Protein AF-A0A0C2X4R0-F1 (afdb_monomer)

Radius of gyration: 40.54 Å; Cα contacts (8 Å, |Δi|>4): 36; chains: 1; bounding box: 130×61×104 Å

Organism: NCBI:txid933852

InterPro domains:
  IPR000727 Target SNARE coiled-coil homology domain [PF05739] (161-212)
  IPR000727 Target SNARE coiled-coil homology domain [PS50192] (124-186)
  IPR000727 Target SNARE coiled-coil homology domain [SM00397] (119-186)

Secondary structure (DSSP, 8-state):
---------PPP-----------SHHHHHHHHHHHHHHHHHHHHHHHHHH-S-HHHHHHHHHHHHHHHHH-HHHHHHTT--PPPPPPP------------------S-----SSSSHHHHHHHHHHHHHHHHHHHHHHHHHHHHHHHHHHHHHHHHHHHHHHHHHHHHHHHHHHHHHHHHHHHHHHHHHHHHHHHHHHHHHHHHHHHHHHHHHH-

Foldseek 3Di:
DDDDDDDDPDDPDPPPPPPPDDPDVVVVLLVVLVVLVVLLVVLVVCCVVPNDDPVSVVSLVVSVVVCVVCPVVNCVVSVHDRHDDTPDPPPPPPDDDDDDDDDDDDDDDDPPDDPDPVVVVVVVVVVVVVVVVVVVVVVVVVVVVVVVVVVVVVVVVVVVVVVVVVVVVVVVVVVVVVVVVVVVVVVVVCVVCVVVVVVVVVVVVVVVVCVVVVD

Structure (mmCIF, N/CA/C/O backbone):
data_AF-A0A0C2X4R0-F1
#
_entry.id   AF-A0A0C2X4R0-F1
#
loop_
_atom_site.group_PDB
_atom_site.id
_atom_site.type_symbol
_atom_site.label_atom_id
_atom_site.label_alt_id
_atom_site.label_comp_id
_atom_site.label_asym_id
_atom_site.label_entity_id
_atom_site.label_seq_id
_atom_site.pdbx_PDB_ins_code
_atom_site.Cartn_x
_atom_site.Cartn_y
_atom_site.Cartn_z
_atom_site.occupancy
_atom_site.B_iso_or_equiv
_atom_site.auth_seq_id
_atom_site.auth_comp_id
_atom_site.auth_asym_id
_atom_site.auth_atom_id
_atom_site.pdbx_PDB_model_num
ATOM 1 N N . MET A 1 1 ? -78.787 -5.282 -3.833 1.00 44.22 1 MET A N 1
ATOM 2 C CA . MET A 1 1 ? -78.099 -5.614 -5.097 1.00 44.22 1 MET A CA 1
ATOM 3 C C . MET A 1 1 ? -76.882 -4.707 -5.144 1.00 44.22 1 MET A C 1
ATOM 5 O O . MET A 1 1 ? -77.088 -3.516 -5.037 1.00 44.22 1 MET A O 1
ATOM 9 N N . GLU A 1 2 ? -75.626 -5.124 -5.077 1.00 47.28 2 GLU A N 1
ATOM 10 C CA . GLU A 1 2 ? -74.977 -6.403 -5.346 1.00 47.28 2 GLU A CA 1
ATOM 11 C C . GLU A 1 2 ? -73.726 -6.532 -4.466 1.00 47.28 2 GLU A C 1
ATOM 13 O O . GLU A 1 2 ? -73.038 -5.561 -4.159 1.00 47.28 2 GLU A O 1
ATOM 18 N N . ARG A 1 3 ? -73.449 -7.769 -4.059 1.00 47.06 3 ARG A N 1
ATOM 19 C CA . ARG A 1 3 ? -72.143 -8.202 -3.571 1.00 47.06 3 ARG A CA 1
ATOM 20 C C . ARG A 1 3 ? -71.205 -8.388 -4.775 1.00 47.06 3 ARG A C 1
ATOM 22 O O . ARG A 1 3 ? -71.681 -8.748 -5.843 1.00 47.06 3 ARG A O 1
ATOM 29 N N . GLN A 1 4 ? -69.897 -8.344 -4.505 1.00 54.44 4 GLN A N 1
ATOM 30 C CA . GLN A 1 4 ? -68.782 -8.882 -5.311 1.00 54.44 4 GLN A CA 1
ATOM 31 C C . GLN A 1 4 ? -68.183 -7.964 -6.393 1.00 54.44 4 GLN A C 1
ATOM 33 O O . GLN A 1 4 ? -68.627 -7.961 -7.532 1.00 54.44 4 GLN A O 1
ATOM 38 N N . ARG A 1 5 ? -67.037 -7.345 -6.070 1.00 51.06 5 ARG A N 1
ATOM 39 C CA . ARG A 1 5 ? -65.793 -7.507 -6.848 1.00 51.06 5 ARG A CA 1
ATOM 40 C C . ARG A 1 5 ? -64.579 -7.386 -5.926 1.00 51.06 5 ARG A C 1
ATOM 42 O O . ARG A 1 5 ? -64.142 -6.302 -5.563 1.00 51.06 5 ARG A O 1
ATOM 49 N N . LEU A 1 6 ? -64.093 -8.555 -5.521 1.00 45.94 6 LEU A N 1
ATOM 50 C CA . LEU A 1 6 ? -62.742 -8.790 -5.027 1.00 45.94 6 LEU A CA 1
ATOM 51 C C . LEU A 1 6 ? -61.745 -8.780 -6.205 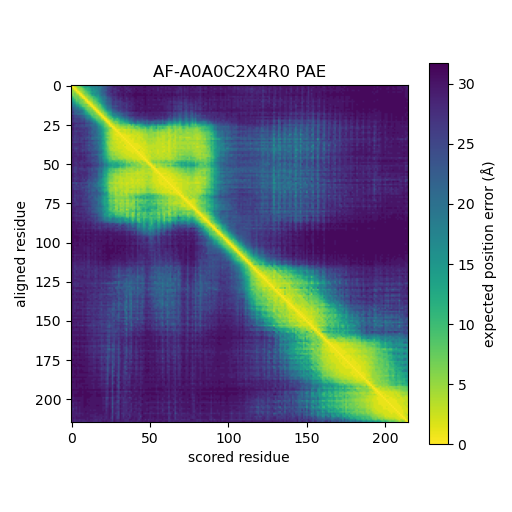1.00 45.94 6 LEU A C 1
ATOM 53 O O . LEU A 1 6 ? -62.137 -9.056 -7.336 1.00 45.94 6 LEU A O 1
ATOM 57 N N . LEU A 1 7 ? -60.464 -8.571 -5.874 1.00 50.34 7 LEU A N 1
ATOM 58 C CA . LEU A 1 7 ? -59.252 -8.790 -6.684 1.00 50.34 7 LEU A CA 1
ATOM 59 C C . LEU A 1 7 ? -59.013 -7.860 -7.891 1.00 50.34 7 LEU A C 1
ATOM 61 O O . LEU A 1 7 ? -59.442 -8.156 -8.998 1.00 50.34 7 LEU A O 1
ATOM 65 N N . SER A 1 8 ? -58.170 -6.836 -7.699 1.00 49.56 8 SER A N 1
ATOM 66 C CA . SER A 1 8 ? -56.928 -6.661 -8.485 1.00 49.56 8 SER A CA 1
ATOM 67 C C . SER A 1 8 ? -56.172 -5.400 -8.037 1.00 49.56 8 SER A C 1
ATOM 69 O O . SER A 1 8 ? -56.223 -4.360 -8.692 1.00 49.56 8 SER A O 1
ATOM 71 N N . ILE A 1 9 ? -55.448 -5.467 -6.919 1.00 48.31 9 ILE A N 1
ATOM 72 C CA . ILE A 1 9 ? -54.316 -4.552 -6.726 1.00 48.31 9 ILE A CA 1
ATOM 73 C C . ILE A 1 9 ? -53.113 -5.253 -7.343 1.00 48.31 9 ILE A C 1
ATOM 75 O O . ILE A 1 9 ? -52.603 -6.242 -6.823 1.00 48.31 9 ILE A O 1
ATOM 79 N N . SER A 1 10 ? -52.762 -4.791 -8.541 1.00 56.31 10 SER A N 1
ATOM 80 C CA . SER A 1 10 ? -51.556 -5.184 -9.260 1.00 56.31 10 SER A CA 1
ATOM 81 C C . SER A 1 10 ? -50.333 -4.816 -8.414 1.00 56.31 10 SER A C 1
ATOM 83 O O . SER A 1 10 ? -50.251 -3.668 -7.971 1.00 56.31 10 SER A O 1
ATOM 85 N N . PRO A 1 11 ? -49.372 -5.724 -8.184 1.00 57.38 11 PRO A N 1
ATOM 86 C CA . PRO A 1 11 ? -48.105 -5.333 -7.587 1.00 57.38 11 PRO A CA 1
ATOM 87 C C . PRO A 1 11 ? -47.306 -4.473 -8.585 1.00 57.38 11 PRO A C 1
ATOM 89 O O . PRO A 1 11 ? -47.363 -4.737 -9.792 1.00 57.38 11 PRO A O 1
ATOM 92 N N . PRO A 1 12 ? -46.552 -3.460 -8.123 1.00 49.28 12 PRO A N 1
ATOM 93 C CA . PRO A 1 12 ? -45.542 -2.822 -8.950 1.00 49.28 12 PRO A CA 1
ATOM 94 C C . PRO A 1 12 ? -44.418 -3.824 -9.245 1.00 49.28 12 PRO A C 1
ATOM 96 O O . PRO A 1 12 ? -44.001 -4.611 -8.394 1.00 49.28 12 PRO A O 1
ATOM 99 N N . SER A 1 13 ? -43.977 -3.807 -10.495 1.00 45.75 13 SER A N 1
ATOM 100 C CA . SER A 1 13 ? -42.970 -4.663 -11.109 1.00 45.75 13 SER A CA 1
ATOM 101 C C . SE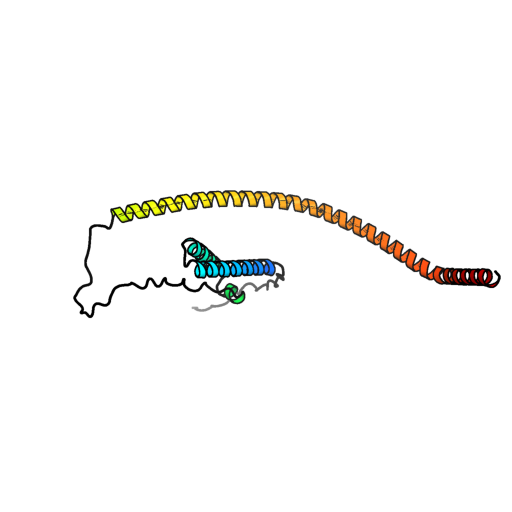R A 1 13 ? -41.739 -4.878 -10.222 1.00 45.75 13 SER A C 1
ATOM 103 O O . SER A 1 13 ? -41.087 -3.918 -9.817 1.00 45.75 13 SER A O 1
ATOM 105 N N . LYS A 1 14 ? -41.366 -6.145 -9.991 1.00 47.03 14 LYS A N 1
ATOM 106 C CA . LYS A 1 14 ? -40.012 -6.524 -9.562 1.00 47.03 14 LYS A CA 1
ATOM 107 C C . LYS A 1 14 ? -39.025 -6.072 -10.642 1.00 47.03 14 LYS A C 1
ATOM 109 O O . LYS A 1 14 ? -38.745 -6.818 -11.577 1.00 47.03 14 LYS A O 1
ATOM 114 N N . SER A 1 15 ? -38.495 -4.858 -10.526 1.00 45.09 15 SER A N 1
ATOM 115 C CA . SER A 1 15 ? -37.227 -4.514 -11.156 1.00 45.09 15 SER A CA 1
ATOM 116 C C . SER A 1 15 ? -36.153 -5.306 -10.425 1.00 45.09 15 SER A C 1
ATOM 118 O O . SER A 1 15 ? -35.765 -4.984 -9.303 1.00 45.09 15 SER A O 1
ATOM 120 N N . ILE A 1 16 ? -35.761 -6.405 -11.058 1.00 46.22 16 ILE A N 1
ATOM 121 C CA . ILE A 1 16 ? -34.581 -7.197 -10.752 1.00 46.22 16 ILE A CA 1
ATOM 122 C C . ILE A 1 16 ? -33.405 -6.220 -10.661 1.00 46.22 16 ILE A C 1
ATOM 124 O O . ILE A 1 16 ? -32.930 -5.709 -11.673 1.00 46.22 16 ILE A O 1
ATOM 128 N N . LEU A 1 17 ? -32.986 -5.917 -9.433 1.00 42.19 17 LEU A N 1
ATOM 129 C CA . LEU A 1 17 ? -31.678 -5.348 -9.170 1.00 42.19 17 LEU A CA 1
ATOM 130 C C . LEU A 1 17 ? -30.680 -6.439 -9.549 1.00 42.19 17 LEU A C 1
ATOM 132 O O . LEU A 1 17 ? -30.618 -7.491 -8.911 1.00 42.19 17 LEU A O 1
ATOM 136 N N . SER A 1 18 ? -29.979 -6.217 -10.655 1.00 49.12 18 SER A N 1
ATOM 137 C CA . SER A 1 18 ? -28.846 -7.022 -11.092 1.00 49.12 18 SER A CA 1
ATOM 138 C C . SER A 1 18 ? -27.880 -7.256 -9.923 1.00 49.12 18 SER A C 1
ATOM 140 O O . SER A 1 18 ? -27.680 -6.338 -9.122 1.00 49.12 18 SER A O 1
ATOM 142 N N . PRO A 1 19 ? -27.244 -8.435 -9.815 1.00 46.56 19 PRO A N 1
ATOM 143 C CA . PRO A 1 19 ? -26.229 -8.654 -8.802 1.00 46.56 19 PRO A CA 1
ATOM 144 C C . PRO A 1 19 ? -25.036 -7.761 -9.151 1.00 46.56 19 PRO A C 1
ATOM 146 O O . PRO A 1 19 ? -24.314 -8.011 -10.116 1.00 46.56 19 PRO A O 1
ATOM 149 N N . VAL A 1 20 ? -24.844 -6.687 -8.386 1.00 42.75 20 VAL A N 1
ATOM 150 C CA . VAL A 1 20 ? -23.563 -5.983 -8.356 1.00 42.75 20 VAL A CA 1
ATOM 151 C C . VAL A 1 20 ? -22.548 -6.976 -7.799 1.00 42.75 20 VAL A C 1
ATOM 153 O O . VAL A 1 20 ? -22.667 -7.444 -6.668 1.00 42.75 20 VAL A O 1
ATOM 156 N N . GLY A 1 21 ? -21.595 -7.357 -8.649 1.00 49.47 21 GLY A N 1
ATOM 157 C CA . GLY A 1 21 ? -20.512 -8.272 -8.318 1.00 49.47 21 GLY A CA 1
ATOM 158 C C . GLY A 1 21 ? -19.702 -7.739 -7.143 1.00 49.47 21 GLY A C 1
ATOM 159 O O . GLY A 1 21 ? -18.980 -6.753 -7.265 1.00 49.47 21 GLY A O 1
ATOM 160 N N . ASN A 1 22 ? -19.830 -8.407 -6.002 1.00 48.47 22 ASN A N 1
ATOM 161 C CA . ASN A 1 22 ? -19.170 -8.038 -4.761 1.00 48.47 22 ASN A CA 1
ATOM 162 C C . ASN A 1 22 ? -17.878 -8.848 -4.572 1.00 48.47 22 ASN A C 1
ATOM 164 O O . ASN A 1 22 ? -17.823 -9.810 -3.809 1.00 48.47 22 ASN A O 1
ATOM 168 N N . GLY A 1 23 ? -16.841 -8.482 -5.325 1.00 43.84 23 GLY A N 1
ATOM 169 C CA . GLY A 1 23 ? -15.512 -9.097 -5.233 1.00 43.84 23 GLY A CA 1
ATOM 170 C C . GLY A 1 23 ? -14.640 -8.570 -4.084 1.00 43.84 23 GLY A C 1
ATOM 171 O O . GLY A 1 23 ? -13.577 -9.133 -3.842 1.00 43.84 23 GLY A O 1
ATOM 172 N N . GLY A 1 24 ? -15.067 -7.513 -3.378 1.00 47.31 24 GLY A N 1
ATOM 173 C CA . GLY A 1 24 ? -14.267 -6.822 -2.354 1.00 47.31 24 GLY A CA 1
ATOM 174 C C . GLY A 1 24 ? -14.546 -7.246 -0.908 1.00 47.31 24 GLY A C 1
ATOM 175 O O . GLY A 1 24 ? -13.629 -7.257 -0.093 1.00 47.31 24 GLY A O 1
ATOM 176 N N . ASN A 1 25 ? -15.774 -7.661 -0.578 1.00 54.91 25 ASN A N 1
ATOM 177 C CA . ASN A 1 25 ? -16.148 -7.953 0.817 1.00 54.91 25 ASN A CA 1
ATOM 178 C C . ASN A 1 25 ? -15.643 -9.319 1.316 1.00 54.91 25 ASN A C 1
ATOM 180 O O . ASN A 1 25 ? -15.593 -9.561 2.521 1.00 54.91 25 ASN A O 1
ATOM 184 N N . ASN A 1 26 ? -15.228 -10.203 0.406 1.00 56.47 26 ASN A N 1
ATOM 185 C CA . ASN A 1 26 ? -14.783 -11.553 0.753 1.00 56.47 26 ASN A CA 1
ATOM 186 C C . ASN A 1 26 ? -13.457 -11.552 1.532 1.00 56.47 26 ASN A C 1
ATOM 188 O O . ASN A 1 26 ? -13.241 -12.430 2.365 1.00 56.47 26 ASN A O 1
ATOM 192 N N . SER A 1 27 ? -12.571 -10.573 1.309 1.00 63.72 27 SER A N 1
ATOM 193 C CA . SER A 1 27 ? -11.264 -10.506 1.983 1.00 63.72 27 SER A CA 1
ATOM 194 C C . SER A 1 27 ? -11.390 -10.111 3.458 1.00 63.72 27 SER A C 1
ATOM 196 O O . SER A 1 27 ? -10.761 -10.740 4.312 1.00 63.72 27 SER A O 1
ATOM 198 N N . SER A 1 28 ? -12.241 -9.132 3.776 1.00 67.94 28 SER A N 1
ATOM 199 C CA . SER A 1 28 ? -12.515 -8.699 5.151 1.00 67.94 28 SER A CA 1
ATOM 200 C C . SER A 1 28 ? -13.213 -9.796 5.945 1.00 67.94 28 SER A C 1
ATOM 202 O O . SER A 1 28 ? -12.768 -10.116 7.042 1.00 67.94 28 SER A O 1
ATOM 204 N N . VAL A 1 29 ? -14.224 -10.452 5.362 1.00 71.12 29 VAL A N 1
ATOM 205 C CA . VAL A 1 29 ? -14.902 -11.602 5.987 1.00 71.12 29 VAL A CA 1
ATOM 206 C C . VAL A 1 29 ? -13.913 -12.744 6.230 1.00 71.12 29 VAL A C 1
ATOM 208 O O . VAL A 1 29 ? -13.824 -13.252 7.342 1.00 71.12 29 VAL A O 1
ATOM 211 N N . THR A 1 30 ? -13.070 -13.076 5.247 1.00 74.25 30 THR A N 1
ATOM 212 C CA . THR A 1 30 ? -12.028 -14.107 5.411 1.00 74.25 30 THR A CA 1
ATOM 213 C C . THR A 1 30 ? -11.017 -13.742 6.506 1.00 74.25 30 THR A C 1
ATOM 215 O O . THR A 1 30 ? -10.520 -14.617 7.213 1.00 74.25 30 THR A O 1
ATOM 218 N N . THR A 1 31 ? -10.698 -12.457 6.669 1.00 78.44 31 THR A N 1
ATOM 219 C CA . THR A 1 31 ? -9.766 -11.976 7.703 1.00 78.44 31 THR A CA 1
ATOM 220 C C . THR A 1 31 ? -10.396 -12.027 9.092 1.00 78.44 31 THR A C 1
ATOM 222 O O . THR A 1 31 ? -9.754 -12.485 10.035 1.00 78.44 31 THR A O 1
ATOM 225 N N . ILE A 1 32 ? -11.665 -11.629 9.210 1.00 80.62 32 ILE A N 1
ATOM 226 C CA . ILE A 1 32 ? -12.448 -11.736 10.446 1.00 80.62 32 ILE A CA 1
ATOM 227 C C . ILE A 1 32 ? -12.512 -13.199 10.888 1.00 80.62 32 ILE A C 1
ATOM 229 O O . ILE A 1 32 ? -12.193 -13.497 12.034 1.00 80.62 32 ILE A O 1
ATOM 233 N N . VAL A 1 33 ? -12.810 -14.116 9.964 1.00 82.19 33 VAL A N 1
ATOM 234 C CA . VAL A 1 33 ? -12.852 -15.560 10.232 1.00 82.19 33 VAL A CA 1
ATOM 235 C C . VAL A 1 33 ? -11.493 -16.076 10.713 1.00 82.19 33 VAL A C 1
ATOM 237 O O . VAL A 1 33 ? -11.428 -16.746 11.737 1.00 82.19 33 VAL A O 1
ATOM 240 N N . LYS A 1 34 ? -10.386 -15.716 10.048 1.00 81.56 34 LYS A N 1
ATOM 241 C CA . LYS A 1 34 ? -9.026 -16.116 10.470 1.00 81.56 34 LYS A CA 1
ATOM 242 C C . LYS A 1 34 ? -8.670 -15.629 11.875 1.00 81.56 34 LYS A C 1
ATOM 244 O O . LYS A 1 34 ? -8.130 -16.394 12.677 1.00 81.56 34 LYS A O 1
ATOM 249 N N . ASN A 1 35 ? -8.969 -14.368 12.173 1.00 85.25 35 ASN A N 1
ATOM 250 C CA . ASN A 1 35 ? -8.730 -13.792 13.494 1.00 85.25 35 ASN A CA 1
ATOM 251 C C . ASN A 1 35 ? -9.584 -14.485 14.561 1.00 85.25 35 ASN A C 1
ATOM 253 O O . ASN A 1 35 ? -9.088 -14.767 15.649 1.00 85.25 35 ASN A O 1
ATOM 257 N N . LEU A 1 36 ? -10.836 -14.811 14.236 1.00 86.00 36 LEU A N 1
ATOM 258 C CA . LEU A 1 36 ? -11.753 -15.484 15.148 1.00 86.00 36 LEU A CA 1
ATOM 259 C C . LEU A 1 36 ? -11.309 -16.927 15.440 1.00 86.00 36 LEU A C 1
ATOM 261 O O . LEU A 1 36 ? -11.295 -17.338 16.598 1.00 86.00 36 LEU A O 1
ATOM 265 N N . THR A 1 37 ? -10.840 -17.664 14.430 1.00 85.19 37 THR A N 1
ATOM 266 C CA . THR A 1 37 ? -10.234 -18.994 14.618 1.00 85.19 37 THR A CA 1
ATOM 267 C C . THR A 1 37 ? -8.985 -18.923 15.497 1.00 85.19 37 THR A C 1
ATOM 269 O O . THR A 1 37 ? -8.834 -19.715 16.421 1.00 85.19 37 THR A O 1
ATOM 272 N N . THR A 1 38 ? -8.132 -17.918 15.282 1.00 86.19 38 THR A N 1
ATOM 273 C CA . THR A 1 38 ? -6.925 -17.710 16.101 1.00 86.19 38 THR A CA 1
ATOM 274 C C . THR A 1 38 ? -7.289 -17.399 17.558 1.00 86.19 38 THR A C 1
ATOM 276 O O . THR A 1 38 ? -6.655 -17.905 18.483 1.00 86.19 38 THR A O 1
ATOM 279 N N . LEU A 1 39 ? -8.338 -16.597 17.778 1.00 85.25 39 LEU A N 1
ATOM 280 C CA . LEU A 1 39 ? -8.854 -16.281 19.110 1.00 85.25 39 LEU A CA 1
ATOM 281 C C . LEU A 1 39 ? -9.402 -17.528 19.818 1.00 85.25 39 LEU A C 1
ATOM 283 O O . LEU A 1 39 ? -9.084 -17.746 20.985 1.00 85.25 39 LEU A O 1
ATOM 287 N N . ARG A 1 40 ? -10.172 -18.369 19.116 1.00 86.12 40 ARG A N 1
ATOM 288 C CA . ARG A 1 40 ? -10.657 -19.660 19.635 1.00 86.12 40 ARG A CA 1
ATOM 289 C C . ARG A 1 40 ? -9.506 -20.549 20.091 1.00 86.12 40 ARG A C 1
ATOM 291 O O . ARG A 1 40 ? -9.540 -21.046 21.215 1.00 86.12 40 ARG A O 1
ATOM 298 N N . ASP A 1 41 ? -8.502 -20.738 19.240 1.00 85.56 41 ASP A N 1
ATOM 299 C CA . ASP A 1 41 ? -7.357 -21.602 19.540 1.00 85.56 41 ASP A CA 1
ATOM 300 C C . ASP A 1 41 ? -6.552 -21.061 20.732 1.00 85.56 41 ASP A C 1
ATOM 302 O O . ASP A 1 41 ? -6.127 -21.820 21.607 1.00 85.56 41 ASP A O 1
ATOM 306 N N . GLY A 1 42 ? -6.432 -19.734 20.832 1.00 85.56 42 GLY A N 1
ATOM 307 C CA . GLY A 1 42 ? -5.863 -19.054 21.992 1.00 85.56 42 GLY A CA 1
ATOM 308 C C . GLY A 1 42 ? -6.626 -19.363 23.282 1.00 85.56 42 GLY A C 1
ATOM 309 O O . GLY A 1 42 ? -6.014 -19.784 24.262 1.00 85.56 42 GLY A O 1
ATOM 310 N N . ILE A 1 43 ? -7.956 -19.230 23.278 1.00 84.50 43 ILE A N 1
ATOM 311 C CA . ILE A 1 43 ? -8.792 -19.520 24.454 1.00 84.50 43 ILE A CA 1
ATOM 312 C C . ILE A 1 43 ? -8.637 -20.985 24.878 1.00 84.50 43 ILE A C 1
ATOM 314 O O . ILE A 1 43 ? -8.411 -21.248 26.056 1.00 84.50 43 ILE A O 1
ATOM 318 N N . LEU A 1 44 ? -8.679 -21.927 23.930 1.00 83.69 44 LEU A N 1
ATOM 319 C CA . LEU A 1 44 ? -8.515 -23.354 24.222 1.00 83.69 44 LEU A CA 1
ATOM 320 C C . LEU A 1 44 ? -7.136 -23.671 24.814 1.00 83.69 44 LEU A C 1
ATOM 322 O O . LEU A 1 44 ? -7.055 -24.420 25.782 1.00 83.69 44 LEU A O 1
ATOM 326 N N . SER A 1 45 ? -6.061 -23.070 24.295 1.00 81.94 45 SER A N 1
ATOM 327 C CA . SER A 1 45 ? -4.705 -23.292 24.824 1.00 81.94 45 SER A CA 1
ATOM 328 C C . SER A 1 45 ? -4.510 -22.746 26.248 1.00 81.94 45 SER A C 1
ATOM 330 O O . SER A 1 45 ? -3.812 -23.350 27.069 1.00 81.94 45 SER A O 1
ATOM 332 N N . ILE A 1 46 ? -5.156 -21.622 26.577 1.00 77.69 46 ILE A N 1
ATOM 333 C CA . ILE A 1 46 ? -5.124 -21.043 27.926 1.00 77.69 46 ILE A CA 1
ATOM 334 C C . ILE A 1 46 ? -5.997 -21.872 28.880 1.00 77.69 46 ILE A C 1
ATOM 336 O O . ILE A 1 46 ? -5.600 -22.114 30.018 1.00 77.69 46 ILE A O 1
ATOM 340 N N . GLU A 1 47 ? -7.159 -22.350 28.426 1.00 77.31 47 GLU A N 1
ATOM 341 C CA . GLU A 1 47 ? -8.044 -23.190 29.241 1.00 77.31 47 GLU A CA 1
ATOM 342 C C . GLU A 1 47 ? -7.478 -24.590 29.498 1.00 77.31 47 GLU A C 1
ATOM 344 O O . GLU A 1 47 ? -7.679 -25.117 30.591 1.00 77.31 47 GLU A O 1
ATOM 349 N N . ASP A 1 48 ? -6.738 -25.170 28.554 1.00 77.69 48 ASP A N 1
ATOM 350 C CA . ASP A 1 48 ? -6.057 -26.457 28.743 1.00 77.69 48 ASP A CA 1
ATOM 351 C C . ASP A 1 48 ? -4.923 -26.351 29.777 1.00 77.69 48 ASP A C 1
ATOM 353 O O . ASP A 1 48 ? -4.765 -27.208 30.645 1.00 77.69 48 ASP A O 1
ATOM 357 N N . SER A 1 49 ? -4.170 -25.245 29.743 1.00 73.94 49 SER A N 1
ATOM 358 C CA . SER A 1 49 ? -3.012 -25.037 30.621 1.00 73.94 49 SER A CA 1
ATOM 359 C C . SER A 1 49 ? -3.357 -24.520 32.022 1.00 73.94 49 SER A C 1
ATOM 361 O O . SER A 1 49 ? -2.685 -24.885 32.987 1.00 73.94 49 SER A O 1
ATOM 363 N N . GLN A 1 50 ? -4.372 -23.662 32.163 1.00 66.00 50 GLN A N 1
ATOM 364 C CA . GLN A 1 50 ? -4.683 -22.963 33.423 1.00 66.00 50 GLN A CA 1
ATOM 365 C C . GLN A 1 50 ? -6.130 -23.164 33.904 1.00 66.00 50 GLN A C 1
ATOM 367 O O . GLN A 1 50 ? -6.508 -22.693 34.981 1.00 66.00 50 GLN A O 1
ATOM 372 N N . GLY A 1 51 ? -6.954 -23.895 33.147 1.00 66.94 51 GLY A N 1
ATOM 373 C CA . GLY A 1 51 ? -8.385 -24.021 33.403 1.00 66.94 51 GLY A CA 1
ATOM 374 C C . GLY A 1 51 ? -9.162 -22.738 33.090 1.00 66.94 51 GLY A C 1
ATOM 375 O O . GLY A 1 51 ? -8.600 -21.691 32.764 1.00 66.94 51 GLY A O 1
ATOM 376 N N . ALA A 1 52 ? -10.489 -22.807 33.222 1.00 68.56 52 ALA A N 1
ATOM 377 C CA . ALA A 1 52 ? -11.370 -21.665 32.979 1.00 68.56 52 ALA A CA 1
ATOM 378 C C . ALA A 1 52 ? -11.116 -20.541 34.001 1.00 68.56 52 ALA A C 1
ATOM 380 O O . ALA A 1 52 ? -11.586 -20.587 35.145 1.00 68.56 52 ALA A O 1
ATOM 381 N N . THR A 1 53 ? -10.355 -19.535 33.577 1.00 71.19 53 THR A N 1
ATOM 382 C CA . THR A 1 53 ? -9.989 -18.352 34.362 1.00 71.19 53 THR A CA 1
ATOM 383 C C . THR A 1 53 ? -10.954 -17.208 34.046 1.00 71.19 53 THR A C 1
ATOM 385 O O . THR A 1 53 ? -11.607 -17.204 33.006 1.00 71.19 53 THR A O 1
ATOM 388 N N . GLN A 1 54 ? -11.071 -16.205 34.925 1.00 72.94 54 GLN A N 1
ATOM 389 C CA . GLN A 1 54 ? -11.943 -15.047 34.666 1.00 72.94 54 GLN A CA 1
ATOM 390 C C . GLN A 1 54 ? -11.613 -14.338 33.339 1.00 72.94 54 GLN A C 1
ATOM 392 O O . GLN A 1 54 ? -12.515 -13.882 32.644 1.00 72.94 54 GLN A O 1
ATOM 397 N N . GLN A 1 55 ? -10.337 -14.330 32.941 1.00 70.88 55 GLN A N 1
ATOM 398 C CA . GLN A 1 55 ? -9.897 -13.789 31.655 1.00 70.88 55 GLN A CA 1
ATOM 399 C C . GLN A 1 55 ? -10.431 -14.604 30.463 1.00 70.88 55 GLN A C 1
ATOM 401 O O . GLN A 1 55 ? -10.951 -14.017 29.519 1.00 70.88 55 GLN A O 1
ATOM 406 N N . THR A 1 56 ? -10.386 -15.944 30.507 1.00 80.00 56 THR A N 1
ATOM 407 C CA . THR A 1 56 ? -10.871 -16.782 29.391 1.00 80.00 56 THR A CA 1
ATOM 408 C C . THR A 1 56 ? -12.387 -16.713 29.237 1.00 80.00 56 THR A C 1
ATOM 410 O O . THR A 1 56 ? -12.887 -16.780 28.117 1.00 80.00 56 THR A O 1
ATOM 413 N N . ARG A 1 57 ? -13.121 -16.487 30.336 1.00 79.94 57 ARG A N 1
ATOM 414 C CA . ARG A 1 57 ? -14.577 -16.277 30.308 1.00 79.94 57 ARG A CA 1
ATOM 415 C C . ARG A 1 57 ? -14.975 -15.033 29.517 1.00 79.94 57 ARG A C 1
ATOM 417 O O . ARG A 1 57 ? -15.805 -15.147 28.623 1.00 79.94 57 ARG A O 1
ATOM 424 N N . GLY A 1 58 ? -14.334 -13.891 29.773 1.00 81.81 58 GLY A N 1
ATOM 425 C CA . GLY A 1 58 ? -14.614 -12.663 29.021 1.00 81.81 58 GLY A CA 1
ATOM 426 C C . GLY A 1 58 ? -14.285 -12.798 27.529 1.00 81.81 58 GLY A C 1
ATOM 427 O O . GLY A 1 58 ? -15.051 -12.356 26.676 1.00 81.81 58 GLY A O 1
ATOM 428 N N . LEU A 1 59 ? -13.181 -13.477 27.196 1.00 82.94 59 LEU A N 1
ATOM 429 C CA . LEU A 1 59 ? -12.809 -13.746 25.801 1.00 82.94 59 LEU A CA 1
ATOM 430 C C . LEU A 1 59 ? -13.813 -14.679 25.103 1.00 82.94 59 LEU A C 1
ATOM 432 O O . LEU A 1 59 ? -14.143 -14.479 23.936 1.00 82.94 59 LEU A O 1
ATOM 436 N N . ARG A 1 60 ? -14.324 -15.682 25.820 1.00 84.88 60 ARG A N 1
ATOM 437 C CA . ARG A 1 60 ? -15.347 -16.602 25.322 1.00 84.88 60 ARG A CA 1
ATOM 438 C C . ARG A 1 60 ? -16.671 -15.890 25.046 1.00 84.88 60 ARG A C 1
ATOM 440 O O . ARG A 1 60 ? -17.267 -16.116 24.001 1.00 84.88 60 ARG A O 1
ATOM 447 N N . GLU A 1 61 ? -17.116 -15.021 25.949 1.00 84.25 61 GLU A N 1
ATOM 448 C CA . GLU A 1 61 ? -18.333 -14.222 25.758 1.00 84.25 61 GLU A CA 1
ATOM 449 C C . GLU A 1 61 ? -18.229 -13.321 24.520 1.00 84.25 61 GLU A C 1
ATOM 451 O O . GLU A 1 61 ? -19.168 -13.242 23.728 1.00 84.25 61 GLU A O 1
ATOM 456 N N . GLN A 1 62 ? -17.064 -12.703 24.297 1.00 84.69 62 GLN A N 1
ATOM 457 C CA . GLN A 1 62 ? -16.812 -11.902 23.096 1.00 84.69 62 GLN A CA 1
ATOM 458 C C . GLN A 1 62 ? -16.824 -12.746 21.816 1.00 84.69 62 GLN A C 1
ATOM 460 O O . GLN A 1 62 ? -17.419 -12.328 20.824 1.00 84.69 62 GLN A O 1
ATOM 465 N N . TYR A 1 63 ? -16.213 -13.934 21.835 1.00 85.56 63 TYR A N 1
ATOM 466 C CA . TYR A 1 63 ? -16.233 -14.855 20.697 1.00 85.56 63 TYR A CA 1
ATOM 467 C C . TYR A 1 63 ? -17.665 -15.258 20.319 1.00 85.56 63 TYR A C 1
ATOM 469 O O . TYR A 1 63 ? -18.044 -15.152 19.156 1.00 85.56 63 TYR A O 1
ATOM 477 N N . GLU A 1 64 ? -18.478 -15.662 21.299 1.00 85.38 64 GLU A N 1
ATOM 478 C CA . GLU A 1 64 ? -19.870 -16.077 21.071 1.00 85.38 64 GLU A CA 1
ATOM 479 C C . GLU A 1 64 ? -20.755 -14.899 20.627 1.00 85.38 64 GLU A C 1
ATOM 481 O O . GLU A 1 64 ? -21.621 -15.059 19.769 1.00 85.38 64 GLU A O 1
ATOM 486 N N . SER A 1 65 ? -20.511 -13.692 21.148 1.00 85.62 65 SER A N 1
ATOM 487 C CA . SER A 1 65 ? -21.213 -12.476 20.717 1.00 85.62 65 SER A CA 1
ATOM 488 C C . SER A 1 65 ? -20.941 -12.150 19.244 1.00 85.62 65 SER A C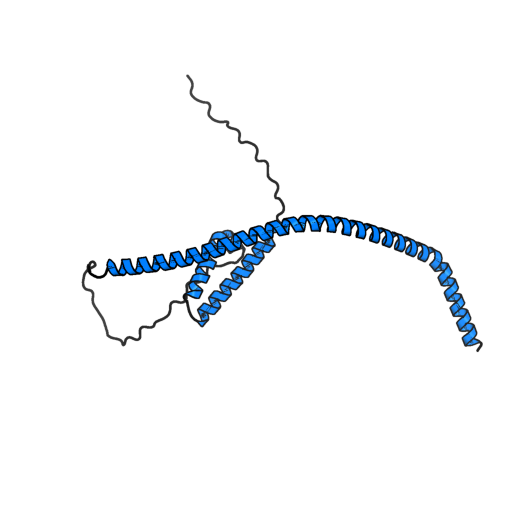 1
ATOM 490 O O . SER A 1 65 ? -21.871 -11.895 18.481 1.00 85.62 65 SER A O 1
ATOM 492 N N . ILE A 1 66 ? -19.679 -12.231 18.806 1.00 83.06 66 ILE A N 1
ATOM 493 C CA . ILE A 1 66 ? -19.309 -12.015 17.399 1.00 83.06 66 ILE A CA 1
ATOM 494 C C . ILE A 1 66 ? -19.890 -13.119 16.509 1.00 83.06 66 ILE A C 1
ATOM 496 O O . ILE A 1 66 ? -20.348 -12.830 15.406 1.00 83.06 66 ILE A O 1
ATOM 500 N N . LEU A 1 67 ? -19.935 -14.362 16.995 1.00 82.38 67 LEU A N 1
ATOM 501 C CA . LEU A 1 67 ? -20.567 -15.479 16.293 1.00 82.38 67 LEU A CA 1
ATOM 502 C C . LEU A 1 67 ? -22.075 -15.247 16.099 1.00 82.38 67 LEU A C 1
ATOM 504 O O . LEU A 1 67 ? -22.607 -15.495 15.022 1.00 82.38 67 LEU A O 1
ATOM 508 N N . SER A 1 68 ? -22.740 -14.701 17.120 1.00 81.81 68 SER A N 1
ATOM 509 C CA . SER A 1 68 ? -24.151 -14.304 17.070 1.00 81.81 68 SER A CA 1
ATOM 510 C C . SER A 1 68 ? -24.400 -13.170 16.069 1.00 81.81 68 SER A C 1
ATOM 512 O O . SER A 1 68 ? -25.342 -13.240 15.281 1.00 81.81 68 SER A O 1
ATOM 514 N N . VAL A 1 69 ? -23.524 -12.156 16.033 1.00 84.31 69 VAL A N 1
ATOM 515 C CA . VAL A 1 69 ? -23.595 -11.050 15.056 1.00 84.31 69 VAL A CA 1
ATOM 516 C C . VAL A 1 69 ? -23.384 -11.542 13.625 1.00 84.31 69 VAL A C 1
ATOM 518 O O . VAL A 1 69 ? -24.002 -11.014 12.702 1.00 84.31 69 VAL A O 1
ATOM 521 N N . LEU A 1 70 ? -22.521 -12.540 13.437 1.00 75.50 70 LEU A N 1
ATOM 522 C CA . LEU A 1 70 ? -22.252 -13.122 12.126 1.00 75.50 70 LEU A CA 1
ATOM 523 C C . LEU A 1 70 ? -23.404 -14.011 11.638 1.00 75.50 70 LEU A C 1
ATOM 525 O O . LEU A 1 70 ? -23.533 -14.219 10.442 1.00 75.50 70 LEU A O 1
ATOM 529 N N . GLY A 1 71 ? -24.261 -14.484 12.541 1.00 77.06 71 GLY A N 1
ATOM 530 C CA . GLY A 1 71 ? -25.338 -15.410 12.221 1.00 77.06 71 GLY A CA 1
ATOM 531 C C . GLY A 1 71 ? -24.845 -16.854 12.121 1.00 77.06 71 GLY A C 1
ATOM 532 O O . GLY A 1 71 ? -23.733 -17.145 11.682 1.00 77.06 71 GLY A O 1
ATOM 533 N N . GLU A 1 72 ? -25.695 -17.787 12.543 1.00 71.81 72 GLU A N 1
ATOM 534 C CA . GLU A 1 72 ? -25.357 -19.213 12.640 1.00 71.81 72 GLU A CA 1
ATOM 535 C C . GLU A 1 72 ? -25.067 -19.849 11.266 1.00 71.81 72 GLU A C 1
ATOM 537 O O . GLU A 1 72 ? -24.185 -20.702 11.147 1.00 71.81 72 GLU A O 1
ATOM 542 N N . GLU A 1 73 ? -25.751 -19.390 10.211 1.00 72.31 73 GLU A N 1
ATOM 543 C CA . GLU A 1 73 ? -25.569 -19.881 8.838 1.00 72.31 73 GLU A CA 1
ATOM 544 C C . GLU A 1 73 ? -24.207 -19.478 8.253 1.00 72.31 73 GLU A C 1
ATOM 546 O O . GLU A 1 73 ? -23.480 -20.334 7.743 1.00 72.31 73 GLU A O 1
ATOM 551 N N . ASP A 1 74 ? -23.822 -18.206 8.384 1.00 71.44 74 ASP A N 1
ATOM 552 C CA . ASP A 1 74 ? -22.560 -17.690 7.843 1.00 71.44 74 ASP A CA 1
ATOM 553 C C . ASP A 1 74 ? -21.354 -18.138 8.681 1.00 71.44 74 ASP A C 1
ATOM 555 O O . ASP A 1 74 ? -20.296 -18.454 8.132 1.00 71.44 74 ASP A O 1
ATOM 559 N N . ALA A 1 75 ? -21.511 -18.242 10.005 1.00 71.25 75 ALA A N 1
ATOM 560 C CA . ALA A 1 75 ? -20.486 -18.789 10.889 1.00 71.25 75 ALA A CA 1
ATOM 561 C C . ALA A 1 75 ? -20.182 -20.261 10.562 1.00 71.25 75 ALA A C 1
ATOM 563 O O . ALA A 1 75 ? -19.014 -20.640 10.437 1.00 71.25 75 ALA A O 1
ATOM 564 N N . SER A 1 76 ? -21.221 -21.076 10.356 1.00 73.25 76 SER A N 1
ATOM 565 C CA . SER A 1 76 ? -21.075 -22.481 9.964 1.00 73.25 76 SER A CA 1
ATOM 566 C C . SER A 1 76 ? -20.480 -22.622 8.558 1.00 73.25 76 SER A C 1
ATOM 568 O O . SER A 1 76 ? -19.548 -23.406 8.359 1.00 73.25 76 SER A O 1
ATOM 570 N N . ALA A 1 77 ? -20.927 -21.803 7.596 1.00 72.69 77 ALA A N 1
ATOM 571 C CA . ALA A 1 77 ? -20.359 -21.758 6.246 1.00 72.69 77 ALA A CA 1
ATOM 572 C C . ALA A 1 77 ? -18.873 -21.347 6.239 1.00 72.69 77 ALA A C 1
ATOM 574 O O . ALA A 1 77 ? -18.099 -21.822 5.406 1.00 72.69 77 ALA A O 1
ATOM 575 N N . ALA A 1 78 ? -18.461 -20.510 7.194 1.00 70.25 78 ALA A N 1
ATOM 576 C CA . ALA A 1 78 ? -17.076 -20.104 7.413 1.00 70.25 78 ALA A CA 1
ATOM 577 C C . ALA A 1 78 ? -16.244 -21.104 8.246 1.00 70.25 78 ALA A C 1
ATOM 579 O O . ALA A 1 78 ? -15.047 -20.884 8.442 1.00 70.25 78 ALA A O 1
ATOM 580 N N . GLY A 1 79 ? -16.844 -22.197 8.733 1.00 73.25 79 GLY A N 1
ATOM 581 C CA . GLY A 1 79 ? -16.172 -23.211 9.553 1.00 73.25 79 GLY A CA 1
ATOM 582 C C . GLY A 1 79 ? -15.914 -22.791 11.006 1.00 73.25 79 GLY A C 1
ATOM 583 O O . GLY A 1 79 ? -15.102 -23.417 11.690 1.00 73.25 79 GLY A O 1
ATOM 584 N N . LEU A 1 80 ? -16.584 -21.743 11.488 1.00 76.94 80 LEU A N 1
ATOM 585 C CA . LEU A 1 80 ? -16.510 -21.284 12.872 1.00 76.94 80 LEU A CA 1
ATOM 586 C C . LEU A 1 80 ? -17.451 -22.123 13.744 1.00 76.94 80 LEU A C 1
ATOM 588 O O . LEU A 1 80 ? -18.602 -22.369 13.393 1.00 76.94 80 LEU A O 1
ATOM 592 N N . GLN A 1 81 ? -16.954 -22.581 14.891 1.00 76.50 81 GLN A N 1
ATOM 593 C CA . GLN A 1 81 ? -17.691 -23.453 15.809 1.00 76.50 81 GLN A CA 1
ATOM 594 C C . GLN A 1 81 ? -17.787 -22.793 17.183 1.00 76.50 81 GLN A C 1
ATOM 596 O O . GLN A 1 81 ? -16.807 -22.199 17.637 1.00 76.50 81 GLN A O 1
ATOM 601 N N . SER A 1 82 ? -18.937 -22.918 17.850 1.00 75.12 82 SER A N 1
ATOM 602 C CA . SER A 1 82 ? -19.112 -22.489 19.245 1.00 75.12 82 SER A CA 1
ATOM 603 C C . SER A 1 82 ? -18.062 -23.149 20.142 1.00 75.12 82 SER A C 1
ATOM 605 O O . SER A 1 82 ? -17.701 -24.314 19.922 1.00 75.12 82 SER A O 1
ATOM 607 N N . LEU A 1 83 ? -17.574 -22.450 21.166 1.00 74.50 83 LEU A N 1
ATOM 608 C CA . LEU A 1 83 ? -16.570 -23.037 22.051 1.00 74.50 83 LEU A CA 1
ATOM 609 C C . LEU A 1 83 ? -17.168 -24.219 22.853 1.00 74.50 83 LEU A C 1
ATOM 611 O O . LEU A 1 83 ? -18.290 -24.127 23.356 1.00 74.50 83 LEU A O 1
ATOM 615 N N . PRO A 1 84 ? -16.425 -25.323 23.061 1.00 69.88 84 PRO A N 1
ATOM 616 C CA . PRO A 1 84 ? -16.855 -26.436 23.918 1.00 69.88 84 PRO A CA 1
ATOM 617 C C . PRO A 1 84 ? -17.009 -25.987 25.378 1.00 69.88 84 PRO A C 1
ATOM 619 O O . PRO A 1 84 ? -16.298 -25.083 25.803 1.00 69.88 84 PRO A O 1
ATOM 622 N N . LEU A 1 85 ? -17.940 -26.565 26.153 1.00 65.19 85 LEU A N 1
ATOM 623 C CA . LEU A 1 85 ? -18.152 -26.165 27.555 1.00 65.19 85 LEU A CA 1
ATOM 624 C C . LEU A 1 85 ? -16.832 -26.231 28.349 1.00 65.19 85 LEU A C 1
ATOM 626 O O . LEU A 1 85 ? -16.085 -27.197 28.177 1.00 65.19 85 LEU A O 1
ATOM 630 N N . PRO A 1 86 ? -16.555 -25.246 29.228 1.00 64.75 86 PRO A N 1
ATOM 631 C CA . PRO A 1 86 ? -15.310 -25.209 29.984 1.00 64.75 86 PRO A CA 1
ATOM 632 C C . PRO A 1 86 ? -15.134 -26.505 30.792 1.00 64.75 86 PRO A C 1
ATOM 634 O O . PRO A 1 86 ? -16.122 -27.014 31.343 1.00 64.75 86 PRO A O 1
ATOM 637 N N . PRO A 1 87 ? -13.906 -27.044 30.902 1.00 61.72 87 PRO A N 1
ATOM 638 C CA . PRO A 1 87 ? -13.657 -28.254 31.670 1.00 61.72 87 PRO A CA 1
ATOM 639 C C . PRO A 1 87 ? -14.113 -28.041 33.118 1.00 61.72 87 PRO A C 1
ATOM 641 O O . PRO A 1 87 ? -13.624 -27.159 33.831 1.00 61.72 87 PRO A O 1
ATOM 644 N N . LYS A 1 88 ? -15.095 -28.839 33.558 1.00 54.31 88 LYS A N 1
ATOM 645 C CA . LYS A 1 88 ? -15.533 -28.857 34.957 1.00 54.31 88 LYS A CA 1
ATOM 646 C C . LYS A 1 88 ? -14.323 -29.264 35.789 1.00 54.31 88 LYS A C 1
ATOM 648 O O . LYS A 1 88 ? -13.851 -30.389 35.638 1.00 54.31 88 LYS A O 1
ATOM 653 N N . ARG A 1 89 ? -13.828 -28.380 36.666 1.00 51.38 89 ARG A N 1
ATOM 654 C CA . ARG A 1 89 ? -12.840 -28.778 37.677 1.00 51.38 89 ARG A CA 1
ATOM 655 C C . ARG A 1 89 ? -13.397 -30.001 38.400 1.00 51.38 89 ARG A C 1
ATOM 657 O O . ARG A 1 89 ? -14.395 -29.886 39.111 1.00 51.38 89 ARG A O 1
ATOM 664 N N . HIS A 1 90 ? -12.753 -31.150 38.220 1.00 48.19 90 HIS A N 1
ATOM 665 C CA . HIS A 1 90 ? -12.807 -32.227 39.196 1.00 48.19 90 HIS A CA 1
ATOM 666 C C . HIS A 1 90 ? -12.134 -31.689 40.458 1.00 48.19 90 HIS A C 1
ATOM 668 O O . HIS A 1 90 ? -10.946 -31.876 40.690 1.00 48.19 90 HIS A O 1
ATOM 674 N N . VAL A 1 91 ? -12.889 -30.955 41.267 1.00 51.62 91 VAL A N 1
ATOM 675 C CA . VAL A 1 91 ? -12.667 -31.008 42.705 1.00 51.62 91 VAL A CA 1
ATOM 676 C C . VAL A 1 91 ? -13.256 -32.343 43.119 1.00 51.62 91 VAL A C 1
ATOM 678 O O . VAL A 1 91 ? -14.448 -32.442 43.382 1.00 51.62 91 VAL A O 1
ATOM 681 N N . GLU A 1 92 ? -12.430 -33.386 43.047 1.00 44.00 92 GLU A N 1
ATOM 682 C CA . GLU A 1 92 ? -12.666 -34.643 43.744 1.00 44.00 92 GLU A CA 1
ATOM 683 C C . GLU A 1 92 ? -12.762 -34.289 45.232 1.00 44.00 92 GLU A C 1
ATOM 685 O O . GLU A 1 92 ? -11.770 -33.834 45.813 1.00 44.00 92 GLU A O 1
ATOM 690 N N . PRO A 1 93 ? -13.947 -34.377 45.863 1.00 47.31 93 PRO A N 1
ATOM 691 C CA . PRO A 1 93 ? -14.041 -34.165 47.290 1.00 47.31 93 PRO A CA 1
ATOM 692 C C . PRO A 1 93 ? -13.332 -35.352 47.937 1.00 47.31 93 PRO A C 1
ATOM 694 O O . PRO A 1 93 ? -13.869 -36.457 47.981 1.00 47.31 93 PRO A O 1
ATOM 697 N N . LEU A 1 94 ? -12.109 -35.133 48.419 1.00 41.66 94 LEU A N 1
ATOM 698 C CA . LEU A 1 94 ? -11.462 -36.041 49.354 1.00 41.66 94 LEU A CA 1
ATOM 699 C C . LEU A 1 94 ? -12.290 -36.020 50.649 1.00 41.66 94 LEU A C 1
ATOM 701 O O . LEU A 1 94 ? -12.037 -35.232 51.557 1.00 41.66 94 LEU A O 1
ATOM 705 N N . LEU A 1 95 ? -13.318 -36.860 50.723 1.00 49.91 95 LEU A N 1
ATOM 706 C CA . LEU A 1 95 ? -13.972 -37.224 51.972 1.00 49.91 95 LEU A CA 1
ATOM 707 C C . LEU A 1 95 ? -13.889 -38.748 52.119 1.00 49.91 95 LEU A C 1
ATOM 709 O O . LEU A 1 95 ? -14.240 -39.466 51.178 1.00 49.91 95 LEU A O 1
ATOM 713 N N . PRO A 1 96 ? -13.407 -39.266 53.266 1.00 44.81 96 PRO A N 1
ATOM 714 C CA . PRO A 1 96 ? -13.344 -40.699 53.499 1.00 44.81 96 PRO A CA 1
ATOM 715 C C . PRO A 1 96 ? -14.757 -41.281 53.538 1.00 44.81 96 PRO A C 1
ATOM 717 O O . PRO A 1 96 ? -15.680 -40.677 54.085 1.00 44.81 96 PRO A O 1
ATOM 720 N N . ALA A 1 97 ? -14.895 -42.477 52.974 1.00 48.25 97 ALA A N 1
ATOM 721 C CA . ALA A 1 97 ? -16.122 -43.253 52.956 1.00 48.25 97 ALA A CA 1
ATOM 722 C C . ALA A 1 97 ? -16.771 -43.358 54.349 1.00 48.25 97 ALA A C 1
ATOM 724 O O . ALA A 1 97 ? -16.188 -43.918 55.277 1.00 48.25 97 ALA A O 1
ATOM 725 N N . ALA A 1 98 ? -18.014 -42.890 54.464 1.00 41.84 98 ALA A N 1
ATOM 726 C CA . ALA A 1 98 ? -18.929 -43.295 55.520 1.00 41.84 98 ALA A CA 1
ATOM 727 C C . ALA A 1 98 ? -20.289 -43.638 54.897 1.00 41.84 98 ALA A C 1
ATOM 729 O O . ALA A 1 98 ? -20.871 -42.875 54.128 1.00 41.84 98 ALA A O 1
ATOM 730 N N . SER A 1 99 ? -20.726 -44.854 55.188 1.00 38.72 99 SER A N 1
ATOM 731 C CA . SER A 1 99 ? -21.808 -45.598 54.559 1.00 38.72 99 SER A CA 1
ATOM 732 C C . SER A 1 99 ? -23.220 -45.082 54.888 1.00 38.72 99 SER A C 1
ATOM 734 O O . SER A 1 99 ? -23.564 -44.957 56.055 1.00 38.72 99 SER A O 1
ATOM 736 N N . THR A 1 100 ? -24.059 -44.977 53.847 1.00 44.66 100 THR A N 1
ATOM 737 C CA . THR A 1 100 ? -25.518 -45.282 53.771 1.00 44.66 100 THR A CA 1
ATOM 738 C C . THR A 1 100 ? -26.584 -44.508 54.608 1.00 44.66 100 THR A C 1
ATOM 740 O O . THR A 1 100 ? -26.290 -44.010 55.684 1.00 44.66 100 THR A O 1
ATOM 743 N N . PRO A 1 101 ? -27.845 -44.404 54.097 1.00 63.69 101 PRO A N 1
ATOM 744 C CA . PRO A 1 101 ? -28.828 -43.311 54.314 1.00 63.69 101 PRO A CA 1
ATOM 745 C C . PRO A 1 101 ? -30.043 -43.775 55.200 1.00 63.69 101 PRO A C 1
ATOM 747 O O . PRO A 1 101 ? -29.924 -44.884 55.721 1.00 63.69 101 PRO A O 1
ATOM 750 N N . PRO A 1 102 ? -31.189 -43.054 55.436 1.00 49.62 102 PRO A N 1
ATOM 751 C CA . PRO A 1 102 ? -32.144 -42.553 54.420 1.00 49.62 102 PRO A CA 1
ATOM 752 C C . PRO A 1 102 ? -32.887 -41.214 54.708 1.00 49.62 102 PRO A C 1
ATOM 754 O O . PRO A 1 102 ? -33.004 -40.737 55.830 1.00 49.62 102 PRO A O 1
ATOM 757 N N . LEU A 1 103 ? -33.418 -40.645 53.618 1.00 51.97 103 LEU A N 1
ATOM 758 C CA . LEU A 1 103 ? -34.625 -39.807 53.465 1.00 51.97 103 LEU A CA 1
ATOM 759 C C . LEU A 1 103 ? -35.374 -39.359 54.745 1.00 51.97 103 LEU A C 1
ATOM 761 O O . LEU A 1 103 ? -36.027 -40.172 55.393 1.00 51.97 103 LEU A O 1
ATOM 765 N N . SER A 1 104 ? -35.443 -38.041 54.987 1.00 40.38 104 SER A N 1
ATOM 766 C CA . SER A 1 104 ? -36.529 -37.419 55.763 1.00 40.38 104 SER A CA 1
ATOM 767 C C . SER A 1 104 ? -36.786 -35.969 55.332 1.00 40.38 104 SER A C 1
ATOM 769 O O . SER A 1 104 ? -35.948 -35.094 55.502 1.00 40.38 104 SER A O 1
ATOM 771 N N . SER A 1 105 ? -37.987 -35.765 54.785 1.00 45.59 105 SER A N 1
ATOM 772 C CA . SER A 1 105 ? -38.889 -34.619 54.988 1.00 45.59 105 SER A CA 1
ATOM 773 C C . SER A 1 105 ? -38.381 -33.169 54.857 1.00 45.59 105 SER A C 1
ATOM 775 O O . SER A 1 105 ? -37.844 -32.598 55.800 1.00 45.59 105 SER A O 1
ATOM 777 N N . SER A 1 106 ? -38.825 -32.552 53.754 1.00 44.56 106 SER A N 1
ATOM 778 C CA . SER A 1 106 ? -39.514 -31.247 53.648 1.00 44.56 106 SER A CA 1
ATOM 779 C C . SER A 1 106 ? -38.798 -30.215 52.760 1.00 44.56 106 SER A C 1
ATOM 781 O O . SER A 1 106 ? -37.701 -29.778 53.101 1.00 44.56 106 SER A O 1
ATOM 783 N N . PRO A 1 107 ? -39.409 -29.767 51.639 1.00 51.56 107 PRO A N 1
ATOM 784 C CA . PRO A 1 107 ? -39.084 -28.459 51.082 1.00 51.56 107 PRO A CA 1
ATOM 785 C C . PRO A 1 107 ? -39.663 -27.398 52.033 1.00 51.56 107 PRO A C 1
ATOM 787 O O . PRO A 1 107 ? -40.617 -27.688 52.751 1.00 51.56 107 PRO A O 1
ATOM 790 N N . PHE A 1 108 ? -39.119 -26.184 52.025 1.00 48.69 108 PHE A N 1
ATOM 791 C CA . PHE A 1 108 ? -39.453 -25.077 52.939 1.00 48.69 108 PHE A CA 1
ATOM 792 C C . PHE A 1 108 ? -38.801 -25.170 54.325 1.00 48.69 108 PHE A C 1
ATOM 794 O O . PHE A 1 108 ? -39.461 -25.394 55.335 1.00 48.69 108 PHE A O 1
ATOM 801 N N . GLN A 1 109 ? -37.495 -24.900 54.372 1.00 40.50 109 GLN A N 1
ATOM 802 C CA . GLN A 1 109 ? -36.910 -24.237 55.533 1.00 40.50 109 GLN A CA 1
ATOM 803 C C . GLN A 1 109 ? -36.638 -22.784 55.128 1.00 40.50 109 GLN A C 1
ATOM 805 O O . GLN A 1 109 ? -35.629 -22.483 54.493 1.00 40.50 109 GLN A O 1
ATOM 810 N N . ASP A 1 110 ? -37.585 -21.904 55.452 1.00 43.84 110 ASP A N 1
ATOM 811 C CA . ASP A 1 110 ? -37.345 -20.465 55.522 1.00 43.84 110 ASP A CA 1
ATOM 812 C C . ASP A 1 110 ? -36.215 -20.218 56.529 1.00 43.84 110 ASP A C 1
ATOM 814 O O . ASP A 1 110 ? -36.324 -20.581 57.703 1.00 43.84 110 ASP A O 1
ATOM 818 N N . ASN A 1 111 ? -35.135 -19.587 56.072 1.00 40.06 111 ASN A N 1
ATOM 819 C CA . ASN A 1 111 ? -34.140 -18.953 56.932 1.00 40.06 111 ASN A CA 1
ATOM 820 C C . ASN A 1 111 ? -34.202 -17.432 56.695 1.00 40.06 111 ASN A C 1
ATOM 822 O O . ASN A 1 111 ? -33.473 -16.928 55.839 1.00 40.06 111 ASN A O 1
ATOM 826 N N . PRO A 1 112 ? -35.080 -16.677 57.383 1.00 51.41 112 PRO A N 1
ATOM 827 C CA . PRO A 1 112 ? -35.284 -15.260 57.107 1.00 51.41 112 PRO A CA 1
ATOM 828 C C . PRO A 1 112 ? -34.374 -14.394 57.987 1.00 51.41 112 PRO A C 1
ATOM 830 O O . PRO A 1 112 ? -34.862 -13.654 58.842 1.00 51.41 112 PRO A O 1
ATOM 833 N N . GLN A 1 113 ? -33.046 -14.494 57.835 1.00 46.41 113 GLN A N 1
ATOM 834 C CA . GLN A 1 113 ? -32.155 -13.559 58.541 1.00 46.41 113 GLN A CA 1
ATOM 835 C C . GLN A 1 113 ? -30.739 -13.379 57.965 1.00 46.41 113 GLN A C 1
ATOM 837 O O . GLN A 1 113 ? -29.802 -13.157 58.725 1.00 46.41 113 GLN A O 1
ATOM 842 N N . GLN A 1 114 ? -30.562 -13.434 56.641 1.00 51.88 114 GLN A N 1
ATOM 843 C CA . GLN A 1 114 ? -29.303 -12.996 55.999 1.00 51.88 114 GLN A CA 1
ATOM 844 C C . GLN A 1 114 ? -29.487 -12.225 54.681 1.00 51.88 114 GLN A C 1
ATOM 846 O O . GLN A 1 114 ? -28.520 -11.921 53.997 1.00 51.88 114 GLN A O 1
ATOM 851 N N . SER A 1 115 ? -30.713 -11.898 54.283 1.00 53.81 115 SER A N 1
ATOM 852 C CA . SER A 1 115 ? -31.005 -11.786 52.849 1.00 53.81 115 SER A CA 1
ATOM 853 C C . SER A 1 115 ? -31.173 -10.379 52.271 1.00 53.81 115 SER A C 1
ATOM 855 O O . SER A 1 115 ? -31.132 -10.267 51.056 1.00 53.81 115 SER A O 1
ATOM 857 N N . ASP A 1 116 ? -31.281 -9.309 53.067 1.00 51.69 116 ASP A N 1
ATOM 858 C CA . ASP A 1 116 ? -31.569 -7.979 52.489 1.00 51.69 116 ASP A CA 1
ATOM 859 C C . ASP A 1 116 ? -30.385 -7.000 52.545 1.00 51.69 116 ASP A C 1
ATOM 861 O O . ASP A 1 116 ? -30.105 -6.324 51.558 1.00 51.69 116 ASP A O 1
ATOM 865 N N . GLN A 1 117 ? -29.644 -6.926 53.659 1.00 54.97 117 GLN A N 1
ATOM 866 C CA . GLN A 1 117 ? -28.497 -6.003 53.762 1.00 54.97 117 GLN A CA 1
ATOM 867 C C . GLN A 1 117 ? -27.267 -6.491 52.991 1.00 54.97 117 GLN A C 1
ATOM 869 O O . GLN A 1 117 ? -26.609 -5.685 52.329 1.00 54.97 117 GLN A O 1
ATOM 874 N N . ASP A 1 118 ? -26.988 -7.795 53.027 1.00 55.19 118 ASP A N 1
ATOM 875 C CA . ASP A 1 118 ? -25.857 -8.374 52.300 1.00 55.19 118 ASP A CA 1
ATOM 876 C C . ASP A 1 118 ? -26.093 -8.286 50.781 1.00 55.19 118 ASP A C 1
ATOM 878 O O . ASP A 1 118 ? -25.209 -7.830 50.053 1.00 55.19 118 ASP A O 1
ATOM 882 N N . MET A 1 119 ? -27.321 -8.549 50.307 1.00 54.75 119 MET A N 1
ATOM 883 C CA . MET A 1 119 ? -27.698 -8.351 48.897 1.00 54.75 119 MET A CA 1
ATOM 884 C C . MET A 1 119 ? -27.597 -6.887 48.452 1.00 54.75 119 MET A C 1
ATOM 886 O O . MET A 1 119 ? -27.135 -6.608 47.345 1.00 54.75 119 MET A O 1
ATOM 890 N N . PHE A 1 120 ? -27.989 -5.935 49.30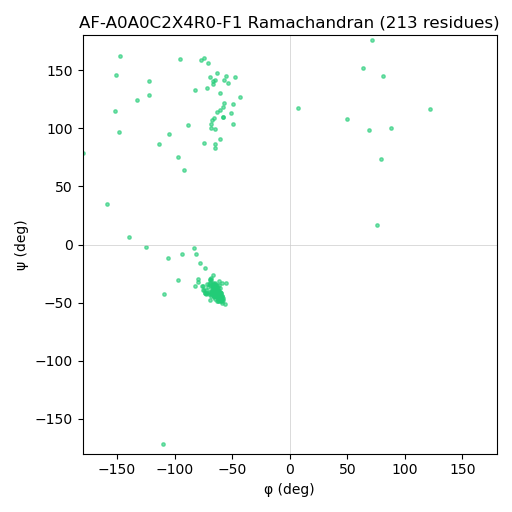4 1.00 59.50 120 PHE A N 1
ATOM 891 C CA . PHE A 1 120 ? -27.882 -4.511 48.979 1.00 59.50 120 PHE A CA 1
ATOM 892 C C . PHE A 1 120 ? -26.418 -4.069 48.852 1.00 59.50 120 PHE A C 1
ATOM 894 O O . PHE A 1 120 ? -26.072 -3.267 47.980 1.00 59.50 120 PHE A O 1
ATOM 901 N N . SER A 1 121 ? -25.537 -4.619 49.692 1.00 61.81 121 SER A N 1
ATOM 902 C CA . SER A 1 121 ? -24.100 -4.341 49.639 1.00 61.81 121 SER A CA 1
ATOM 903 C C . SER A 1 121 ? -23.461 -4.869 48.347 1.00 61.81 121 SER A C 1
ATOM 905 O O . SER A 1 121 ? -22.725 -4.136 47.681 1.00 61.81 121 SER A O 1
ATOM 907 N N . GLU A 1 122 ? -23.842 -6.076 47.927 1.00 59.72 122 GLU A N 1
ATOM 908 C CA . GLU A 1 122 ? -23.366 -6.718 46.702 1.00 59.72 122 GLU A CA 1
ATOM 909 C C . GLU A 1 122 ? -23.871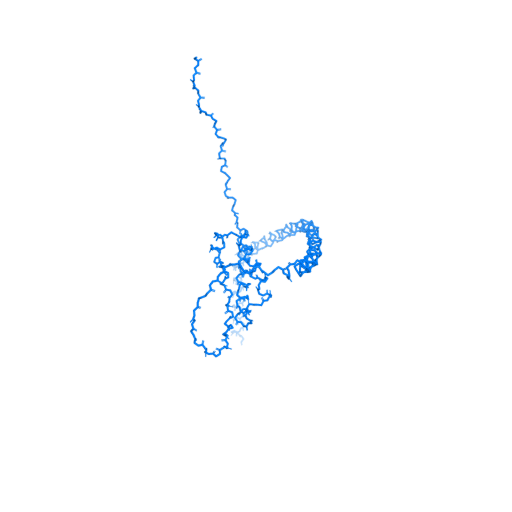 -5.976 45.453 1.00 59.72 122 GLU A C 1
ATOM 911 O O . GLU A 1 122 ? -23.102 -5.671 44.541 1.00 59.72 122 GLU A O 1
ATOM 916 N N . GLN A 1 123 ? -25.138 -5.551 45.454 1.00 56.78 123 GLN A N 1
ATOM 917 C CA . GLN A 1 123 ? -25.728 -4.766 44.369 1.00 56.78 123 GLN A CA 1
ATOM 918 C C . GLN A 1 123 ? -25.084 -3.378 44.222 1.00 56.78 123 GLN A C 1
ATOM 920 O O . GLN A 1 123 ? -24.878 -2.901 43.104 1.00 56.78 123 GLN A O 1
ATOM 925 N N . THR A 1 124 ? -24.702 -2.747 45.336 1.00 66.12 124 THR A N 1
ATOM 926 C CA . THR A 1 124 ? -23.992 -1.458 45.311 1.00 66.12 124 THR A CA 1
ATOM 927 C C . THR A 1 124 ? -22.571 -1.614 44.758 1.00 66.12 124 THR A C 1
ATOM 929 O O . THR A 1 124 ? -22.050 -0.711 44.102 1.00 66.12 124 THR A O 1
ATOM 932 N N . GLN A 1 125 ? -21.928 -2.755 45.007 1.00 64.50 125 GLN A N 1
ATOM 933 C CA . GLN A 1 125 ? -20.603 -3.054 44.469 1.00 64.50 125 GLN A CA 1
ATOM 934 C C . GLN A 1 125 ? -20.660 -3.331 42.961 1.00 64.50 125 GLN A C 1
ATOM 936 O O . GLN A 1 125 ? -19.866 -2.768 42.211 1.00 64.50 125 GLN A O 1
ATOM 941 N N . ILE A 1 126 ? -21.672 -4.073 42.504 1.00 67.94 126 ILE A N 1
ATOM 942 C CA . ILE A 1 126 ? -21.928 -4.325 41.079 1.00 67.94 126 ILE A CA 1
ATOM 943 C C . ILE A 1 126 ? -22.231 -3.022 40.320 1.00 67.94 126 ILE A C 1
ATOM 945 O O . ILE A 1 126 ? -21.714 -2.823 39.223 1.00 67.94 126 ILE A O 1
ATOM 949 N N . MET A 1 127 ? -23.021 -2.107 40.895 1.00 63.28 127 MET A N 1
ATOM 950 C CA . MET A 1 127 ? -23.288 -0.798 40.278 1.00 63.28 127 MET A CA 1
ATOM 951 C C . MET A 1 127 ? -22.015 0.042 40.099 1.00 63.28 127 MET A C 1
ATOM 953 O O . MET A 1 127 ? -21.829 0.653 39.050 1.00 63.28 127 MET A O 1
ATOM 957 N N . ARG A 1 128 ? -21.108 0.043 41.085 1.00 71.31 128 ARG A N 1
ATOM 958 C CA . ARG A 1 128 ? -19.835 0.782 40.987 1.00 71.31 128 ARG A CA 1
ATOM 959 C C . ARG A 1 128 ? -18.889 0.204 39.935 1.00 71.31 128 ARG A C 1
ATOM 961 O O . ARG A 1 128 ? -18.219 0.962 39.231 1.00 71.31 128 ARG A O 1
ATOM 968 N N . ASP A 1 129 ? -18.850 -1.119 39.808 1.00 64.44 129 ASP A N 1
ATOM 969 C CA . ASP A 1 129 ? -18.057 -1.780 38.768 1.00 64.44 129 ASP A CA 1
ATOM 970 C C . ASP A 1 129 ? -18.603 -1.483 37.365 1.00 64.44 129 ASP A C 1
ATOM 972 O O . ASP A 1 129 ? -17.825 -1.326 36.423 1.00 64.44 129 ASP A O 1
ATOM 976 N N . GLN A 1 130 ? -19.924 -1.342 37.216 1.00 58.81 130 GLN A N 1
ATOM 977 C CA . GLN A 1 130 ? -20.548 -0.956 35.947 1.00 58.81 130 GLN A CA 1
ATOM 978 C C . GLN A 1 130 ? -20.273 0.504 35.574 1.00 58.81 130 GLN A C 1
ATOM 980 O O . GLN A 1 130 ? -19.922 0.766 34.425 1.00 58.81 130 GLN A O 1
ATOM 985 N N . ASP A 1 131 ? -20.341 1.442 36.520 1.00 72.56 131 ASP A N 1
ATOM 986 C CA . ASP A 1 131 ? -20.003 2.849 36.254 1.00 72.56 131 ASP A CA 1
ATOM 987 C C . ASP A 1 131 ? -18.547 3.003 35.788 1.00 72.56 131 ASP A C 1
ATOM 989 O O . ASP A 1 131 ? -18.260 3.708 34.820 1.00 72.56 131 ASP A O 1
ATOM 993 N N . THR A 1 132 ? -17.626 2.263 36.409 1.00 69.38 132 THR A N 1
ATOM 994 C CA . THR A 1 132 ? -16.203 2.267 36.026 1.00 69.38 132 THR A CA 1
ATOM 995 C C . THR A 1 132 ? -15.991 1.705 34.610 1.00 69.38 132 THR A C 1
ATOM 997 O O . THR A 1 132 ? -15.144 2.185 33.845 1.00 69.38 132 THR A O 1
ATOM 1000 N N . GLN A 1 133 ? -16.789 0.708 34.217 1.00 61.12 133 GLN A N 1
ATOM 1001 C CA . GLN A 1 133 ? -16.780 0.171 32.855 1.00 61.12 133 GLN A CA 1
ATOM 1002 C C . GLN A 1 133 ? -17.373 1.159 31.846 1.00 61.12 133 GLN A C 1
ATOM 1004 O O . GLN A 1 133 ? -16.799 1.332 30.770 1.00 61.12 133 GLN A O 1
ATOM 1009 N N . LEU A 1 134 ? -18.460 1.853 32.190 1.00 69.88 134 LEU A N 1
ATOM 1010 C CA . LEU A 1 134 ? -19.070 2.879 31.342 1.00 69.88 134 LEU A CA 1
ATOM 1011 C C . LEU A 1 134 ? -18.144 4.081 31.123 1.00 69.88 134 LEU A C 1
ATOM 1013 O O . LEU A 1 134 ? -18.068 4.575 30.002 1.00 69.88 134 LEU A O 1
ATOM 1017 N N . GLU A 1 135 ? -17.379 4.502 32.133 1.00 69.31 135 GLU A N 1
ATOM 1018 C CA . GLU A 1 135 ? -16.339 5.536 32.003 1.00 69.31 135 GLU A CA 1
ATOM 1019 C C . GLU A 1 135 ? -15.257 5.108 30.994 1.00 69.31 135 GLU A C 1
ATOM 1021 O O . GLU A 1 135 ? -14.868 5.856 30.094 1.00 69.31 135 GLU A O 1
ATOM 1026 N N . THR A 1 136 ? -14.814 3.851 31.082 1.00 67.81 136 THR A N 1
ATOM 1027 C CA . THR A 1 136 ? -13.806 3.286 30.173 1.00 67.81 136 THR A CA 1
ATOM 1028 C C . THR A 1 136 ? -14.340 3.168 28.741 1.00 67.81 136 THR A C 1
ATOM 1030 O O . THR A 1 136 ? -13.636 3.497 27.779 1.00 67.81 136 THR A O 1
ATOM 1033 N N . LEU A 1 137 ? -15.598 2.747 28.588 1.00 63.31 137 LEU A N 1
ATOM 1034 C CA . LEU A 1 137 ? -16.318 2.700 27.313 1.00 63.31 137 LEU A CA 1
ATOM 1035 C C . LEU A 1 137 ? -16.512 4.098 26.721 1.00 63.31 137 LEU A C 1
ATOM 1037 O O . LEU A 1 137 ? -16.228 4.290 25.542 1.00 63.31 137 LEU A O 1
ATOM 1041 N N . SER A 1 138 ? -16.908 5.078 27.531 1.00 68.94 138 SER A N 1
ATOM 1042 C CA . SER A 1 138 ? -17.047 6.488 27.150 1.00 68.94 138 SER A CA 1
ATOM 1043 C C . SER A 1 138 ? -15.725 7.050 26.629 1.00 68.94 138 SER A C 1
ATOM 1045 O O . SER A 1 138 ? -15.661 7.594 25.523 1.00 68.94 138 SER A O 1
ATOM 1047 N N . HIS A 1 139 ? -14.626 6.808 27.349 1.00 70.81 139 HIS A N 1
ATOM 1048 C CA . HIS A 1 139 ? -13.289 7.174 26.891 1.00 70.81 139 HIS A CA 1
ATOM 1049 C C . HIS A 1 139 ? -12.905 6.484 25.576 1.00 70.81 139 HIS A C 1
ATOM 1051 O O . HIS A 1 139 ? -12.252 7.095 24.728 1.00 70.81 139 HIS A O 1
ATOM 1057 N N . SER A 1 140 ? -13.300 5.225 25.378 1.00 70.00 140 SER A N 1
ATOM 1058 C CA . SER A 1 140 ? -13.017 4.494 24.141 1.00 70.00 140 SER A CA 1
ATOM 1059 C C . SER A 1 140 ? -13.855 4.984 22.956 1.00 70.00 140 SER A C 1
ATOM 1061 O O . SER A 1 140 ? -13.309 5.151 21.867 1.00 70.00 140 SER A O 1
ATOM 1063 N N . ILE A 1 141 ? -15.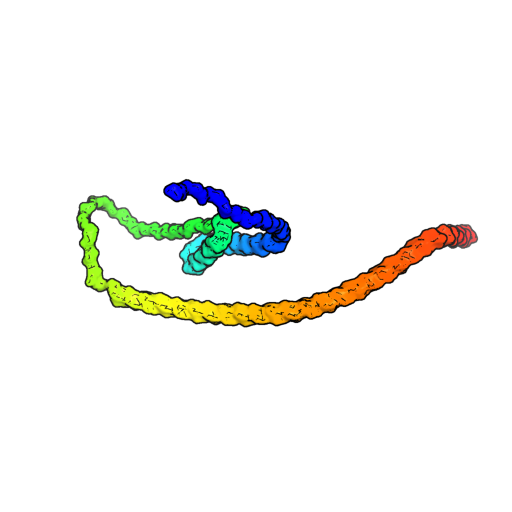132 5.312 23.174 1.00 63.16 141 ILE A N 1
ATOM 1064 C CA . ILE A 1 141 ? -16.023 5.936 22.182 1.00 63.16 141 ILE A CA 1
ATOM 1065 C C . ILE A 1 141 ? -15.505 7.325 21.797 1.00 63.16 141 ILE A C 1
ATOM 1067 O O . ILE A 1 141 ? -15.456 7.655 20.613 1.00 63.16 141 ILE A O 1
ATOM 1071 N N . GLY A 1 142 ? -15.041 8.118 22.768 1.00 72.44 142 GLY A N 1
ATOM 1072 C CA . GLY A 1 142 ? -14.434 9.425 22.512 1.00 72.44 142 GLY A CA 1
ATOM 1073 C C . GLY A 1 142 ? -13.185 9.327 21.630 1.00 72.44 142 GLY A C 1
ATOM 1074 O O . GLY A 1 142 ? -13.040 10.084 20.668 1.00 72.44 142 GLY A O 1
ATOM 1075 N N . ARG A 1 143 ? -12.311 8.344 21.892 1.00 71.50 143 ARG A N 1
ATOM 1076 C CA . ARG A 1 143 ? -11.147 8.066 21.032 1.00 71.50 143 ARG A CA 1
ATOM 1077 C C . ARG A 1 143 ? -11.556 7.582 19.643 1.00 71.50 143 ARG A C 1
ATOM 1079 O O . ARG A 1 143 ? -10.980 8.041 18.665 1.00 71.50 143 ARG A O 1
ATOM 1086 N N . GLN A 1 144 ? -12.546 6.696 19.542 1.00 68.62 144 GLN A N 1
ATOM 1087 C CA . GLN A 1 144 ? -13.045 6.185 18.263 1.00 68.62 144 GLN A CA 1
ATOM 1088 C C . GLN A 1 144 ? -13.632 7.304 17.395 1.00 68.62 144 GLN A C 1
ATOM 1090 O O . GLN A 1 144 ? -13.342 7.371 16.204 1.00 68.62 144 GLN A O 1
ATOM 1095 N N . HIS A 1 145 ? -14.406 8.211 17.991 1.00 75.50 145 HIS A N 1
ATOM 1096 C CA . HIS A 1 145 ? -14.933 9.386 17.304 1.00 75.50 145 HIS A CA 1
ATOM 1097 C C . HIS A 1 145 ? -13.805 10.295 16.794 1.00 75.50 145 HIS A C 1
ATOM 1099 O O . HIS A 1 145 ? -13.826 10.723 15.643 1.00 75.50 145 HIS A O 1
ATOM 1105 N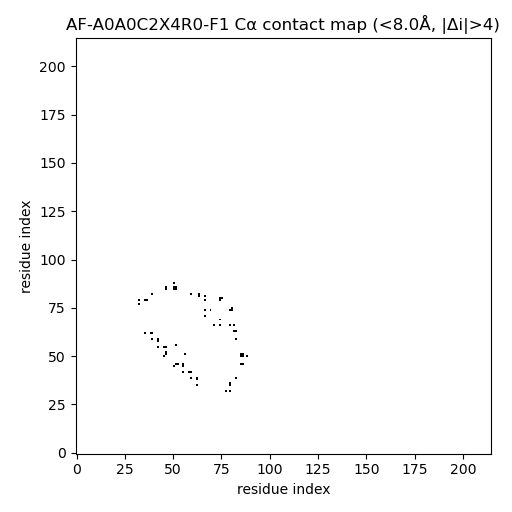 N . HIS A 1 146 ? -12.777 10.541 17.612 1.00 72.69 146 HIS A N 1
ATOM 1106 C CA . HIS A 1 146 ? -11.615 11.323 17.187 1.00 72.69 146 HIS A CA 1
ATOM 1107 C C . HIS A 1 146 ? -10.854 10.667 16.023 1.00 72.69 146 HIS A C 1
ATOM 1109 O O . HIS A 1 146 ? -10.467 11.347 15.077 1.00 72.69 146 HIS A O 1
ATOM 1115 N N . LEU A 1 147 ? -10.702 9.341 16.055 1.00 70.12 147 LEU A N 1
ATOM 1116 C CA . LEU A 1 147 ? -10.065 8.563 14.990 1.00 70.12 147 LEU A CA 1
ATOM 1117 C C . LEU A 1 147 ? -10.902 8.589 13.698 1.00 70.12 147 LEU A C 1
ATOM 1119 O O . LEU A 1 147 ? -10.349 8.727 12.614 1.00 70.12 147 LEU A O 1
ATOM 1123 N N . SER A 1 148 ? -12.234 8.551 13.808 1.00 73.50 148 SER A N 1
ATOM 1124 C CA . SER A 1 148 ? -13.148 8.720 12.670 1.00 73.50 148 SER A CA 1
ATOM 1125 C C . SER A 1 148 ? -13.024 10.094 12.010 1.00 73.50 148 SER A C 1
ATOM 1127 O O . SER A 1 148 ? -13.132 10.181 10.790 1.00 73.50 148 SER A O 1
ATOM 1129 N N . LEU A 1 149 ? -12.817 11.157 12.792 1.00 76.38 149 LEU A N 1
ATOM 1130 C CA . LEU A 1 149 ? -12.603 12.503 12.254 1.00 76.38 149 LEU A CA 1
ATOM 1131 C C . LEU A 1 149 ? -11.260 12.604 11.525 1.00 76.38 149 LEU A C 1
ATOM 1133 O O . LEU A 1 149 ? -11.223 13.092 10.404 1.00 76.38 149 LEU A O 1
ATOM 1137 N N . GLN A 1 150 ? -10.185 12.059 12.105 1.00 72.44 150 GLN A N 1
ATOM 1138 C CA . GLN A 1 150 ? -8.875 12.023 11.444 1.00 72.44 150 GLN A CA 1
ATOM 1139 C C . GLN A 1 150 ? -8.896 11.204 10.146 1.00 72.44 150 GLN A C 1
ATOM 1141 O O . GLN A 1 150 ? -8.327 11.633 9.150 1.00 72.44 150 GLN A O 1
ATOM 1146 N N . ILE A 1 151 ? -9.583 10.054 10.128 1.00 67.81 151 ILE A N 1
ATOM 1147 C CA . ILE A 1 151 ? -9.770 9.262 8.902 1.00 67.81 151 ILE A CA 1
ATOM 1148 C C . ILE A 1 151 ? -10.538 10.069 7.851 1.00 67.81 151 ILE A C 1
ATOM 1150 O O . ILE A 1 151 ? -10.196 10.012 6.677 1.00 67.81 151 ILE A O 1
ATOM 1154 N N . ASN A 1 152 ? -11.573 10.812 8.249 1.00 79.69 152 ASN A N 1
ATOM 1155 C CA . ASN A 1 152 ? -12.344 11.638 7.323 1.00 79.69 152 ASN A CA 1
ATOM 1156 C C . ASN A 1 152 ? -11.496 12.760 6.699 1.00 79.69 152 ASN A C 1
ATOM 1158 O O . ASN A 1 152 ? -11.589 12.990 5.495 1.00 79.69 152 ASN A O 1
ATOM 1162 N N . ASP A 1 153 ? -10.652 13.416 7.495 1.00 76.69 153 ASP A N 1
ATOM 1163 C CA . ASP A 1 153 ? -9.757 14.470 7.009 1.00 76.69 153 ASP A CA 1
ATOM 1164 C C . ASP A 1 153 ? -8.670 13.899 6.072 1.00 76.69 153 ASP A C 1
ATOM 1166 O O . ASP A 1 153 ? -8.445 14.434 4.988 1.00 76.69 153 ASP A O 1
ATOM 1170 N N . GLU A 1 154 ? -8.081 12.752 6.421 1.00 75.25 154 GLU A N 1
ATOM 1171 C CA . GLU A 1 154 ? -7.093 12.027 5.605 1.00 75.25 154 GLU A CA 1
ATOM 1172 C C . GLU A 1 154 ? -7.695 11.493 4.290 1.00 75.25 154 GLU A C 1
ATOM 1174 O O . GLU A 1 154 ? -7.060 11.553 3.241 1.00 75.25 154 GLU A O 1
ATOM 1179 N N . LEU A 1 155 ? -8.947 11.016 4.298 1.00 71.62 155 LEU A N 1
ATOM 1180 C CA . LEU A 1 155 ? -9.659 10.645 3.068 1.00 71.62 155 LEU A CA 1
ATOM 1181 C C . LEU A 1 155 ? -9.880 11.861 2.156 1.00 71.62 155 LEU A C 1
ATOM 1183 O O . LEU A 1 155 ? -9.809 11.724 0.935 1.00 71.62 155 LEU A O 1
ATOM 1187 N N . GLY A 1 156 ? -10.114 13.047 2.727 1.00 66.12 156 GLY A N 1
ATOM 1188 C CA . GLY A 1 156 ? -10.163 14.305 1.980 1.00 66.12 156 GLY A CA 1
ATOM 1189 C C . GLY A 1 156 ? -8.822 14.658 1.328 1.00 66.12 156 GLY A C 1
ATOM 1190 O O . GLY A 1 156 ? -8.793 15.084 0.173 1.00 66.12 156 GLY A O 1
ATOM 1191 N N . GLU A 1 157 ? -7.710 14.419 2.026 1.00 61.97 157 GLU A N 1
ATOM 1192 C CA . GLU A 1 157 ? -6.352 14.630 1.509 1.00 61.97 157 GLU A CA 1
ATOM 1193 C C . GLU A 1 157 ? -5.972 13.593 0.428 1.00 61.97 157 GLU A C 1
ATOM 1195 O O . GLU A 1 157 ? -5.383 13.936 -0.601 1.00 61.97 157 GLU A O 1
ATOM 1200 N N . GLN A 1 158 ? -6.414 12.338 0.579 1.00 56.94 158 GLN A N 1
ATOM 1201 C CA . GLN A 1 158 ? -6.212 11.264 -0.404 1.00 56.94 158 GLN A CA 1
ATOM 1202 C C . GLN A 1 158 ? -6.954 11.493 -1.730 1.00 56.94 158 GLN A C 1
ATOM 1204 O O . GLN A 1 158 ? -6.483 11.038 -2.773 1.00 56.94 158 GLN A O 1
ATOM 1209 N N . VAL A 1 159 ? -8.057 12.249 -1.739 1.00 61.09 159 VAL A N 1
ATOM 1210 C CA . VAL A 1 159 ? -8.702 12.697 -2.989 1.00 61.09 159 VAL A CA 1
ATOM 1211 C C . VAL A 1 159 ? -7.810 13.685 -3.755 1.00 61.09 159 VAL A C 1
ATOM 1213 O O . VAL A 1 159 ? -7.779 13.643 -4.982 1.00 61.09 159 VAL A O 1
ATOM 1216 N N . GLY A 1 160 ? -7.028 14.517 -3.058 1.00 60.34 160 GLY A N 1
ATOM 1217 C CA . GLY A 1 160 ? -6.051 15.418 -3.682 1.00 60.34 160 GLY A CA 1
ATOM 1218 C C . GLY A 1 160 ? -4.821 14.693 -4.243 1.00 60.34 160 GLY A C 1
ATOM 1219 O O . GLY A 1 160 ? -4.306 15.066 -5.294 1.00 60.34 160 GLY A O 1
ATOM 1220 N N . LEU A 1 161 ? -4.377 13.615 -3.589 1.00 66.50 161 LEU A N 1
ATOM 1221 C CA . LEU A 1 161 ? -3.278 12.769 -4.079 1.00 66.50 161 LEU A CA 1
ATOM 1222 C C . LEU A 1 161 ? -3.648 11.976 -5.343 1.00 66.50 161 LEU A C 1
ATOM 1224 O O . LEU A 1 161 ? -2.775 11.699 -6.165 1.00 66.50 161 LEU A O 1
ATOM 1228 N N . LEU A 1 162 ? -4.928 11.633 -5.526 1.00 70.31 162 LEU A N 1
ATOM 1229 C CA . LEU A 1 162 ? -5.411 10.946 -6.729 1.00 70.31 162 LEU A CA 1
ATOM 1230 C C . LEU A 1 162 ? -5.383 11.835 -7.984 1.00 70.31 162 LEU A C 1
ATOM 1232 O O . LEU A 1 162 ? -5.135 11.313 -9.067 1.00 70.31 162 LEU A O 1
ATOM 1236 N N . ASP A 1 163 ? -5.558 13.151 -7.847 1.00 73.50 163 ASP A N 1
ATOM 1237 C CA . ASP A 1 163 ? -5.435 14.107 -8.962 1.00 73.50 163 ASP A CA 1
ATOM 1238 C C . ASP A 1 163 ? -3.970 14.222 -9.437 1.00 73.50 163 ASP A C 1
ATOM 1240 O O . ASP A 1 163 ? -3.670 14.184 -10.629 1.00 73.50 163 ASP A O 1
ATOM 1244 N N . GLY A 1 164 ? -3.020 14.229 -8.492 1.00 75.00 164 GLY A N 1
ATOM 1245 C CA . GLY A 1 164 ? -1.587 14.169 -8.808 1.00 75.00 164 GLY A CA 1
ATOM 1246 C C . GLY A 1 164 ? -1.156 12.840 -9.443 1.00 75.00 164 GLY A C 1
ATOM 1247 O O . GLY A 1 164 ? -0.297 12.825 -10.325 1.00 75.00 164 GLY A O 1
ATOM 1248 N N . LEU A 1 165 ? -1.775 11.725 -9.036 1.00 78.75 165 LEU A N 1
ATOM 1249 C CA . LEU A 1 165 ? -1.523 10.410 -9.630 1.00 78.75 165 LEU A CA 1
ATOM 1250 C C . LEU A 1 165 ? -1.959 10.359 -11.105 1.00 78.75 165 LEU A C 1
ATOM 1252 O O . LEU A 1 165 ? -1.244 9.774 -11.918 1.00 78.75 165 LEU A O 1
ATOM 1256 N N . ASP A 1 166 ? -3.097 10.962 -11.460 1.00 82.56 166 ASP A N 1
ATOM 1257 C CA . ASP A 1 166 ? -3.578 11.024 -12.848 1.00 82.56 166 ASP A CA 1
ATOM 1258 C C . ASP A 1 166 ? -2.615 11.833 -13.735 1.00 82.56 166 ASP A C 1
ATOM 1260 O O . ASP A 1 166 ? -2.199 11.368 -14.799 1.00 82.56 166 ASP A O 1
ATOM 1264 N N . GLU A 1 167 ? -2.128 12.980 -13.242 1.00 87.19 167 GLU A N 1
ATOM 1265 C CA . GLU A 1 167 ? -1.129 13.784 -13.959 1.00 87.19 167 GLU A CA 1
ATOM 1266 C C . GLU A 1 167 ? 0.207 13.028 -14.148 1.00 87.19 167 GLU A C 1
ATOM 1268 O O . GLU A 1 167 ? 0.831 13.077 -15.219 1.00 87.19 167 GLU A O 1
ATOM 1273 N N . ASP A 1 168 ? 0.654 12.285 -13.133 1.00 86.25 168 ASP A N 1
ATOM 1274 C CA . ASP A 1 168 ? 1.864 11.461 -13.209 1.00 86.25 168 ASP A CA 1
ATOM 1275 C C . ASP A 1 168 ? 1.703 10.255 -14.151 1.00 86.25 168 ASP A C 1
ATOM 1277 O O . ASP A 1 168 ? 2.649 9.885 -14.871 1.00 86.25 168 ASP A O 1
ATOM 1281 N N . LEU A 1 169 ? 0.508 9.658 -14.210 1.00 89.12 169 LEU A N 1
ATOM 1282 C CA . LEU A 1 169 ? 0.167 8.609 -15.171 1.00 89.12 169 LEU A CA 1
ATOM 1283 C C . LEU A 1 169 ? 0.170 9.147 -16.606 1.00 89.12 169 LEU A C 1
ATOM 1285 O O . LEU A 1 169 ? 0.785 8.523 -17.477 1.00 89.12 169 LEU A O 1
ATOM 1289 N N . ASP A 1 170 ? -0.391 10.331 -16.851 1.00 92.12 170 ASP A N 1
ATOM 1290 C CA . ASP A 1 170 ? -0.364 10.996 -18.158 1.00 92.12 170 ASP A CA 1
ATOM 1291 C C . ASP A 1 170 ? 1.069 11.302 -18.620 1.00 92.12 170 ASP A C 1
ATOM 1293 O O . ASP A 1 170 ? 1.472 11.004 -19.757 1.00 92.12 170 ASP A O 1
ATOM 1297 N N . ARG A 1 171 ? 1.909 11.825 -17.717 1.00 90.88 171 ARG A N 1
ATOM 1298 C CA . ARG A 1 171 ? 3.345 12.039 -17.978 1.00 90.88 171 ARG A CA 1
ATOM 1299 C C . ARG A 1 171 ? 4.056 10.730 -18.307 1.00 90.88 171 ARG A C 1
ATOM 1301 O O . ARG A 1 171 ? 4.885 10.690 -19.226 1.00 90.88 171 ARG A O 1
ATOM 1308 N N . THR A 1 172 ? 3.737 9.655 -17.594 1.00 93.38 172 THR A N 1
ATOM 1309 C CA . THR A 1 172 ? 4.311 8.326 -17.832 1.00 93.38 172 THR A CA 1
ATOM 1310 C C . THR A 1 172 ? 3.863 7.761 -19.181 1.00 93.38 172 THR A C 1
ATOM 1312 O O . THR A 1 172 ? 4.709 7.291 -19.949 1.00 93.38 172 THR A O 1
ATOM 1315 N N . GLY A 1 173 ? 2.587 7.916 -19.542 1.00 91.44 173 GLY A N 1
ATOM 1316 C CA . GLY A 1 173 ? 2.039 7.544 -20.846 1.00 91.44 173 GLY A CA 1
ATOM 1317 C C . GLY A 1 173 ? 2.735 8.270 -21.999 1.00 91.44 173 GLY A C 1
ATOM 1318 O O . GLY A 1 173 ? 3.168 7.642 -22.971 1.00 91.44 173 GLY A O 1
ATOM 1319 N N . MET A 1 174 ? 2.969 9.580 -21.868 1.00 93.88 174 MET A N 1
ATOM 1320 C CA . MET A 1 174 ? 3.725 10.350 -22.863 1.00 93.88 174 MET A CA 1
ATOM 1321 C C . MET A 1 174 ? 5.174 9.866 -23.018 1.00 93.88 174 MET A C 1
ATOM 1323 O O . MET A 1 174 ? 5.688 9.791 -24.141 1.00 93.88 174 MET A O 1
ATOM 1327 N N . ARG A 1 175 ? 5.859 9.532 -21.916 1.00 92.62 175 ARG A N 1
ATOM 1328 C CA . ARG A 1 175 ? 7.236 9.002 -21.956 1.00 92.62 175 ARG A CA 1
ATOM 1329 C C . ARG A 1 175 ? 7.281 7.614 -22.585 1.00 92.62 175 ARG A C 1
ATOM 1331 O O . ARG A 1 175 ? 8.144 7.372 -23.427 1.00 92.62 175 ARG A O 1
ATOM 1338 N N . MET A 1 176 ? 6.334 6.745 -22.242 1.00 94.19 176 MET A N 1
ATOM 1339 C CA . MET A 1 176 ? 6.210 5.410 -22.822 1.00 94.19 176 MET A CA 1
ATOM 1340 C C . MET A 1 176 ? 5.924 5.479 -24.326 1.00 94.19 176 MET A C 1
ATOM 1342 O O . MET A 1 176 ? 6.595 4.802 -25.099 1.00 94.19 176 MET A O 1
ATOM 1346 N N . SER A 1 177 ? 5.027 6.365 -24.768 1.00 94.06 177 SER A N 1
ATOM 1347 C CA . SER A 1 177 ? 4.754 6.583 -26.196 1.00 94.06 177 SER A CA 1
ATOM 1348 C C . SER A 1 177 ? 6.003 7.039 -26.964 1.00 94.06 177 SER A C 1
ATOM 1350 O O . SER A 1 177 ? 6.293 6.556 -28.061 1.00 94.06 177 SER A O 1
ATOM 1352 N N . ARG A 1 178 ? 6.804 7.941 -26.379 1.00 94.12 178 ARG A N 1
ATOM 1353 C CA . ARG A 1 178 ? 8.086 8.367 -26.969 1.00 94.12 178 ARG A CA 1
ATOM 1354 C C . ARG A 1 178 ? 9.107 7.231 -27.005 1.00 94.12 178 ARG A C 1
ATOM 1356 O O . ARG A 1 178 ? 9.806 7.085 -28.010 1.00 94.12 178 ARG A O 1
ATOM 1363 N N . ALA A 1 179 ? 9.187 6.433 -25.943 1.00 93.19 179 ALA A N 1
ATOM 1364 C CA . ALA A 1 179 ? 10.063 5.269 -25.884 1.00 93.19 179 ALA A CA 1
ATOM 1365 C C . ALA A 1 179 ? 9.679 4.245 -26.959 1.00 93.19 179 ALA A C 1
ATOM 1367 O O . ALA A 1 179 ? 10.541 3.835 -27.729 1.00 93.19 179 ALA A O 1
ATOM 1368 N N . GLN A 1 180 ? 8.389 3.934 -27.099 1.00 93.50 180 GLN A N 1
ATOM 1369 C CA . GLN A 1 180 ? 7.870 3.036 -28.129 1.00 93.50 180 GLN A CA 1
ATOM 1370 C C . GLN A 1 180 ? 8.211 3.535 -29.536 1.00 93.50 180 GLN A C 1
ATOM 1372 O O . GLN A 1 180 ? 8.823 2.808 -30.307 1.00 93.50 180 GLN A O 1
ATOM 1377 N N . ARG A 1 181 ? 7.969 4.818 -29.837 1.00 93.25 181 ARG A N 1
ATOM 1378 C CA . ARG A 1 181 ? 8.360 5.417 -31.128 1.00 93.25 181 ARG A CA 1
ATOM 1379 C C . ARG A 1 181 ? 9.862 5.344 -31.399 1.00 93.25 181 ARG A C 1
ATOM 1381 O O . ARG A 1 181 ? 10.278 5.272 -32.552 1.00 93.25 181 ARG A O 1
ATOM 1388 N N . THR A 1 182 ? 10.683 5.425 -30.357 1.00 91.50 182 THR A N 1
ATOM 1389 C CA . THR A 1 182 ? 12.140 5.308 -30.491 1.00 91.50 182 THR A CA 1
ATOM 1390 C C . THR A 1 182 ? 12.537 3.859 -30.750 1.00 91.50 182 THR A C 1
ATOM 1392 O O . THR A 1 182 ? 13.351 3.611 -31.634 1.00 91.50 182 THR A O 1
ATOM 1395 N N . LEU A 1 183 ? 11.919 2.905 -30.052 1.00 91.81 183 LEU A N 1
ATOM 1396 C CA . LEU A 1 183 ? 12.109 1.473 -30.281 1.00 91.81 183 LEU A CA 1
ATOM 1397 C C . LEU A 1 183 ? 11.665 1.057 -31.685 1.00 91.81 183 LEU A C 1
ATOM 1399 O O . LEU A 1 183 ? 12.407 0.342 -32.348 1.00 91.81 183 LEU A O 1
ATOM 1403 N N . ASP A 1 184 ? 10.533 1.560 -32.177 1.00 91.44 184 ASP A N 1
ATOM 1404 C CA . ASP A 1 184 ? 10.053 1.292 -33.538 1.00 91.44 184 ASP A CA 1
ATOM 1405 C C . ASP A 1 184 ? 11.039 1.822 -34.585 1.00 91.44 184 ASP A C 1
ATOM 1407 O O . ASP A 1 184 ? 11.385 1.125 -35.538 1.00 91.44 184 ASP A O 1
ATOM 1411 N N . LYS A 1 185 ? 11.569 3.037 -34.380 1.00 88.56 185 LYS A N 1
ATOM 1412 C CA . LYS A 1 185 ? 12.606 3.615 -35.248 1.00 88.56 185 LYS A CA 1
ATOM 1413 C C . LYS A 1 185 ? 13.903 2.811 -35.218 1.00 88.56 185 LYS A C 1
ATOM 1415 O O . LYS A 1 185 ? 14.508 2.613 -36.268 1.00 88.56 185 LYS A O 1
ATOM 1420 N N . VAL A 1 186 ? 14.333 2.351 -34.043 1.00 89.31 186 VAL A N 1
ATOM 1421 C CA . VAL A 1 186 ? 15.536 1.520 -33.896 1.00 89.31 186 VAL A CA 1
ATOM 1422 C C . VAL A 1 186 ? 15.321 0.148 -34.526 1.00 89.31 186 VAL A C 1
ATOM 1424 O O . VAL A 1 186 ? 16.200 -0.319 -35.235 1.00 89.31 186 VAL A O 1
ATOM 1427 N N . SER A 1 187 ? 14.161 -0.476 -34.329 1.00 86.00 187 SER A N 1
ATOM 1428 C CA . SER A 1 187 ? 13.799 -1.759 -34.939 1.00 86.00 187 SER A CA 1
ATOM 1429 C C . SER A 1 187 ? 13.794 -1.666 -36.465 1.00 86.00 187 SER A C 1
ATOM 1431 O O . SER A 1 187 ? 14.431 -2.474 -37.144 1.00 86.00 187 SER A O 1
ATOM 1433 N N . GLN A 1 188 ? 13.153 -0.630 -37.007 1.00 84.50 188 GLN A N 1
ATOM 1434 C CA . GLN A 1 188 ? 13.105 -0.391 -38.444 1.00 84.50 188 GLN A CA 1
ATOM 1435 C C . GLN A 1 188 ? 14.501 -0.086 -39.009 1.00 84.50 188 GLN A C 1
ATOM 1437 O O . GLN A 1 188 ? 14.924 -0.708 -39.981 1.00 84.50 188 GLN A O 1
ATOM 1442 N N . GLY A 1 189 ? 15.262 0.796 -38.352 1.00 79.38 189 GLY A N 1
ATOM 1443 C CA . GLY A 1 189 ? 16.633 1.128 -38.744 1.00 79.38 189 GLY A CA 1
ATOM 1444 C C . GLY A 1 189 ? 17.602 -0.049 -38.616 1.00 79.38 189 GLY A C 1
ATOM 1445 O O . GLY A 1 189 ? 18.499 -0.192 -39.444 1.00 79.38 189 GLY A O 1
ATOM 1446 N N . ALA A 1 190 ? 17.417 -0.921 -37.626 1.00 80.88 190 ALA A N 1
ATOM 1447 C CA . ALA A 1 190 ? 18.173 -2.157 -37.498 1.00 80.88 190 ALA A CA 1
ATOM 1448 C C . ALA A 1 190 ? 17.855 -3.097 -38.660 1.00 80.88 190 ALA A C 1
ATOM 1450 O O . ALA A 1 190 ? 18.785 -3.624 -39.252 1.00 80.88 190 ALA A O 1
ATOM 1451 N N . LYS A 1 191 ? 16.584 -3.265 -39.049 1.00 76.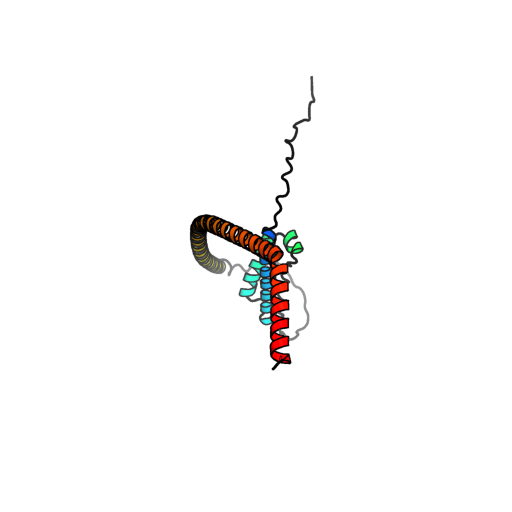56 191 LYS A N 1
ATOM 1452 C CA . LYS A 1 191 ? 16.213 -4.142 -40.170 1.00 76.56 191 LYS A CA 1
ATOM 1453 C C . LYS A 1 191 ? 16.836 -3.693 -41.494 1.00 76.56 191 LYS A C 1
ATOM 1455 O O . LYS A 1 191 ? 17.382 -4.526 -42.214 1.00 76.56 191 LYS A O 1
ATOM 1460 N N . ASP A 1 192 ? 16.816 -2.391 -41.771 1.00 78.56 192 ASP A N 1
ATOM 1461 C CA . ASP A 1 192 ? 17.309 -1.841 -43.039 1.00 78.56 192 ASP A CA 1
ATOM 1462 C C . ASP A 1 192 ? 18.850 -1.804 -43.094 1.00 78.56 192 ASP A C 1
ATOM 1464 O O . ASP A 1 192 ? 19.449 -2.093 -44.129 1.00 78.56 192 ASP A O 1
ATOM 1468 N N . ASN A 1 193 ? 19.518 -1.534 -41.966 1.00 80.00 193 ASN A N 1
ATOM 1469 C CA . ASN A 1 193 ? 20.982 -1.460 -41.904 1.00 80.00 193 ASN A CA 1
ATOM 1470 C C . ASN A 1 193 ? 21.660 -2.779 -41.500 1.00 80.00 193 ASN A C 1
ATOM 1472 O O . ASN A 1 193 ? 22.883 -2.874 -41.590 1.00 80.00 193 ASN A O 1
ATOM 1476 N N . CYS A 1 194 ? 20.914 -3.809 -41.077 1.00 76.12 194 CYS A N 1
ATOM 1477 C CA . CYS A 1 194 ? 21.484 -5.093 -40.653 1.00 76.12 194 CYS A CA 1
ATOM 1478 C C . CYS A 1 194 ? 22.235 -5.784 -41.798 1.00 76.12 194 CYS A C 1
ATOM 1480 O O . CYS A 1 194 ? 23.340 -6.279 -41.579 1.00 76.12 194 CYS A O 1
ATOM 1482 N N . SER A 1 195 ? 21.703 -5.754 -43.027 1.00 81.75 195 SER A N 1
ATOM 1483 C CA . SER A 1 195 ? 22.389 -6.344 -44.186 1.00 81.75 195 SER A CA 1
ATOM 1484 C C . 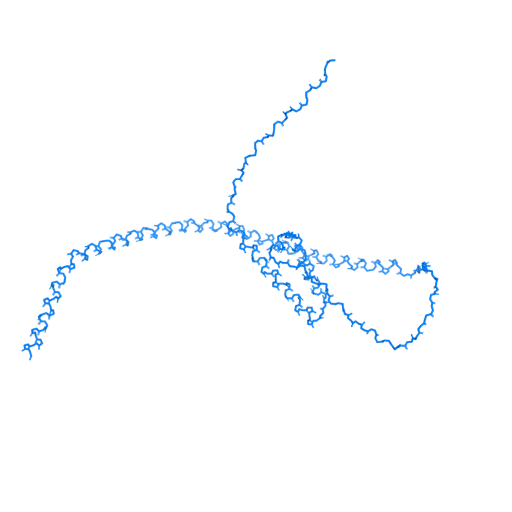SER A 1 195 ? 23.715 -5.628 -44.477 1.00 81.75 195 SER A C 1
ATOM 1486 O O . SER A 1 195 ? 24.763 -6.273 -44.537 1.00 81.75 195 SER A O 1
ATOM 1488 N N . THR A 1 196 ? 23.709 -4.294 -44.532 1.00 86.00 196 THR A N 1
ATOM 1489 C CA . THR A 1 196 ? 24.917 -3.483 -44.757 1.00 86.00 196 THR A CA 1
ATOM 1490 C C . THR A 1 196 ? 25.946 -3.645 -43.631 1.00 86.00 196 THR A C 1
ATOM 1492 O O . THR A 1 196 ? 27.134 -3.819 -43.900 1.00 86.00 196 THR A O 1
ATOM 1495 N N . MET A 1 197 ? 25.499 -3.658 -42.370 1.00 85.94 197 MET A N 1
ATOM 1496 C CA . MET A 1 197 ? 26.354 -3.885 -41.199 1.00 85.94 197 MET A CA 1
ATOM 1497 C C . MET A 1 197 ? 26.973 -5.290 -41.223 1.00 85.94 197 MET A C 1
ATOM 1499 O O . MET A 1 197 ? 28.160 -5.444 -40.941 1.00 85.94 197 MET A O 1
ATOM 1503 N N . SER A 1 198 ? 26.198 -6.312 -41.608 1.00 88.50 198 SER A N 1
ATOM 1504 C CA . SER A 1 198 ? 26.684 -7.693 -41.704 1.00 88.50 198 SER A CA 1
ATOM 1505 C C . SER A 1 198 ? 27.785 -7.846 -42.758 1.00 88.50 198 SER A C 1
ATOM 1507 O O . SER A 1 198 ? 28.817 -8.447 -42.465 1.00 88.50 198 SER A O 1
ATOM 1509 N N . ILE A 1 199 ? 27.628 -7.220 -43.934 1.00 91.69 199 ILE A N 1
ATOM 1510 C CA . ILE A 1 199 ? 28.661 -7.183 -44.980 1.00 91.69 199 ILE A CA 1
ATOM 1511 C C . ILE A 1 199 ? 29.957 -6.558 -44.437 1.00 91.69 199 ILE A C 1
ATOM 1513 O O . ILE A 1 199 ? 31.038 -7.111 -44.631 1.00 91.69 199 ILE A O 1
ATOM 1517 N N . GLY A 1 200 ? 29.857 -5.434 -43.717 1.00 92.50 200 GLY A N 1
ATOM 1518 C CA . GLY A 1 200 ? 31.017 -4.731 -43.165 1.00 92.50 200 GLY A CA 1
ATOM 1519 C C . GLY A 1 200 ? 31.770 -5.552 -42.116 1.00 92.50 200 GLY A C 1
ATOM 1520 O O . GLY A 1 200 ? 32.999 -5.623 -42.153 1.00 92.50 200 GLY A O 1
ATOM 1521 N N . ILE A 1 201 ? 31.041 -6.227 -41.221 1.00 94.62 201 ILE A N 1
ATOM 1522 C CA . ILE A 1 201 ? 31.623 -7.120 -40.209 1.00 94.62 201 ILE A CA 1
ATOM 1523 C C . ILE A 1 201 ? 32.363 -8.285 -40.877 1.00 94.62 201 ILE A C 1
ATOM 1525 O O . ILE A 1 201 ? 33.484 -8.599 -40.479 1.00 94.62 201 ILE A O 1
ATOM 1529 N N . VAL A 1 202 ? 31.783 -8.896 -41.915 1.00 95.62 202 VAL A N 1
ATOM 1530 C CA . VAL A 1 202 ? 32.434 -9.986 -42.660 1.00 95.62 202 VAL A CA 1
ATOM 1531 C C . VAL A 1 202 ? 33.741 -9.514 -43.303 1.00 95.62 202 VAL A C 1
ATOM 1533 O O . VAL A 1 202 ? 34.754 -10.202 -43.189 1.00 95.62 202 VAL A O 1
ATOM 1536 N N . ILE A 1 203 ? 33.756 -8.327 -43.921 1.00 96.12 203 ILE A N 1
ATOM 1537 C CA . ILE A 1 203 ? 34.976 -7.745 -44.506 1.00 96.12 203 ILE A CA 1
ATOM 1538 C C . ILE A 1 203 ? 36.031 -7.487 -43.424 1.00 96.12 203 ILE A C 1
ATOM 1540 O O . ILE A 1 203 ? 37.196 -7.823 -43.622 1.00 96.12 203 ILE A O 1
ATOM 1544 N N . LEU A 1 204 ? 35.643 -6.933 -42.272 1.00 96.19 204 LEU A N 1
ATOM 1545 C CA . LEU A 1 204 ? 36.557 -6.678 -41.155 1.00 96.19 204 LEU A CA 1
ATOM 1546 C C . LEU A 1 204 ? 37.196 -7.975 -40.650 1.00 96.19 204 LEU A C 1
ATOM 1548 O O . LEU A 1 204 ? 38.414 -8.030 -40.484 1.00 96.19 204 LEU A O 1
ATOM 1552 N N . ILE A 1 205 ? 36.397 -9.028 -40.454 1.00 96.38 205 ILE A N 1
ATOM 1553 C CA . ILE A 1 205 ? 36.898 -10.351 -40.059 1.00 96.38 205 ILE A CA 1
ATOM 1554 C C . ILE A 1 205 ? 37.886 -10.873 -41.106 1.00 96.38 205 ILE A C 1
ATOM 1556 O O . ILE A 1 205 ? 38.959 -11.351 -40.748 1.00 96.38 205 ILE A O 1
ATOM 1560 N N . LEU A 1 206 ? 37.566 -10.742 -42.394 1.00 95.31 206 LEU A N 1
ATOM 1561 C CA . LEU A 1 206 ? 38.434 -11.193 -43.479 1.00 95.31 206 LEU A CA 1
ATOM 1562 C C . LEU A 1 206 ? 39.764 -10.420 -43.511 1.00 95.31 206 LEU A C 1
ATOM 1564 O O . LEU A 1 206 ? 40.816 -11.030 -43.679 1.00 95.31 206 LEU A O 1
ATOM 1568 N N . LEU A 1 207 ? 39.748 -9.105 -43.275 1.00 95.69 207 LEU A N 1
ATOM 1569 C CA . LEU A 1 207 ? 40.966 -8.298 -43.144 1.00 95.69 207 LEU A CA 1
ATOM 1570 C C . LEU A 1 207 ? 41.803 -8.707 -41.930 1.00 95.69 207 LEU A C 1
ATOM 1572 O O . LEU A 1 207 ? 43.021 -8.821 -42.054 1.00 95.69 207 LEU A O 1
ATOM 1576 N N . LEU A 1 208 ? 41.174 -8.965 -40.779 1.00 95.25 208 LEU A N 1
ATOM 1577 C CA . LEU A 1 208 ? 41.880 -9.470 -39.599 1.00 95.25 208 LEU A CA 1
ATOM 1578 C C . LEU A 1 208 ? 42.524 -10.828 -39.876 1.00 95.25 208 LEU A C 1
ATOM 1580 O O . LEU A 1 208 ? 43.687 -11.020 -39.535 1.00 95.25 208 LEU A O 1
ATOM 1584 N N . LEU A 1 209 ? 41.810 -11.740 -40.540 1.00 95.19 209 LEU A N 1
ATOM 1585 C CA . LEU A 1 209 ? 42.363 -13.028 -40.951 1.00 95.19 209 LEU A CA 1
ATOM 1586 C C . LEU A 1 209 ? 43.539 -12.855 -41.912 1.00 95.19 209 LEU A C 1
ATOM 1588 O O . LEU A 1 209 ? 44.544 -13.532 -41.737 1.00 95.19 209 LEU A O 1
ATOM 1592 N N . ILE A 1 210 ? 43.462 -11.935 -42.879 1.00 95.38 210 ILE A N 1
ATOM 1593 C CA . ILE A 1 210 ? 44.593 -11.631 -43.765 1.00 95.38 210 ILE A CA 1
ATOM 1594 C C . ILE A 1 210 ? 45.780 -11.105 -42.965 1.00 95.38 210 ILE A C 1
ATOM 1596 O O . ILE A 1 210 ? 46.890 -11.560 -43.200 1.00 95.38 210 ILE A O 1
ATOM 1600 N N . ILE A 1 211 ? 45.577 -10.170 -42.034 1.00 95.94 211 ILE A N 1
ATOM 1601 C CA . ILE A 1 211 ? 46.666 -9.624 -41.213 1.00 95.94 211 ILE A CA 1
ATOM 1602 C C . ILE A 1 211 ? 47.308 -10.738 -40.388 1.00 95.94 211 ILE A C 1
ATOM 1604 O O . ILE A 1 211 ? 48.525 -10.872 -40.423 1.00 95.94 211 ILE A O 1
ATOM 1608 N N . ILE A 1 212 ? 46.505 -11.551 -39.700 1.00 94.12 212 ILE A N 1
ATOM 1609 C CA . ILE A 1 212 ? 46.984 -12.653 -38.856 1.00 94.12 212 ILE A CA 1
ATOM 1610 C C . ILE A 1 212 ? 47.667 -13.746 -39.683 1.00 94.12 212 ILE A C 1
ATOM 1612 O O . ILE A 1 212 ? 48.633 -14.325 -39.220 1.00 94.12 212 ILE A O 1
ATOM 1616 N N . PHE A 1 213 ? 47.172 -14.058 -40.881 1.00 92.94 213 PHE A N 1
ATOM 1617 C CA . PHE A 1 213 ? 47.743 -15.105 -41.732 1.00 92.94 213 PHE A CA 1
ATOM 1618 C C . PHE A 1 213 ? 48.984 -14.638 -42.502 1.00 92.94 213 PHE A C 1
ATOM 1620 O O . PHE A 1 213 ? 49.863 -15.434 -42.819 1.00 92.94 213 PHE A O 1
ATOM 1627 N N . LYS A 1 214 ? 49.032 -13.354 -42.872 1.00 89.56 214 LYS A N 1
ATOM 1628 C CA . LYS A 1 214 ? 50.157 -12.751 -43.596 1.00 89.56 214 LYS A CA 1
ATOM 1629 C C . LYS A 1 214 ? 51.325 -12.403 -42.668 1.00 89.56 214 LYS A C 1
ATOM 1631 O O . LYS A 1 214 ? 52.453 -12.336 -43.160 1.00 89.56 214 LYS A O 1
ATOM 1636 N N . THR A 1 215 ? 51.039 -12.092 -41.404 1.00 82.75 215 THR A N 1
ATOM 1637 C CA . THR A 1 215 ? 52.040 -11.859 -40.349 1.00 82.75 215 THR A CA 1
ATOM 1638 C C . THR A 1 215 ? 52.524 -13.199 -39.824 1.00 82.75 215 THR A C 1
ATOM 1640 O O . THR A 1 215 ? 53.758 -13.355 -39.708 1.00 82.75 215 THR A O 1
#

Mean predicted aligned error: 21.99 Å

Solvent-accessible surface area (backbone atoms only — not comparable to full-atom values): 13237 Å² total; per-residue (Å²): 140,80,86,89,86,80,90,84,85,76,78,81,76,84,75,79,75,72,84,76,85,74,82,69,63,58,60,57,53,52,48,52,51,52,52,48,54,52,50,52,53,50,46,52,56,48,34,73,75,70,39,81,40,79,68,50,49,57,54,48,54,52,52,53,50,51,43,59,74,56,30,71,69,54,30,49,75,70,71,54,73,82,81,76,80,72,77,75,79,81,74,73,77,92,65,82,92,78,85,88,87,82,92,80,89,78,86,84,80,87,76,95,82,68,74,63,68,58,51,51,54,52,52,54,51,52,52,53,57,48,52,57,48,48,52,54,48,50,55,48,50,53,50,51,53,52,50,52,51,52,50,52,55,50,53,57,52,51,58,56,53,51,55,54,47,52,56,52,46,52,54,48,51,54,51,49,52,52,49,50,56,48,50,53,51,50,53,51,51,44,65,71,43,44,62,60,50,50,56,51,52,53,50,52,52,51,51,50,49,48,51,65,71,74,102

pLDDT: mean 70.52, std 16.34, range [38.72, 96.38]

Sequence (215 aa):
MERQRLLSISPPSKSILSPVGNGGNNSSVTTIVKNLTTLRDGILSIEDSQGATQQTRGLREQYESILSVLGEEDASAAGLQSLPLPPKRHVEPLLPAASTPPLSSSPFQDNPQQSDQDMFSEQTQIMRDQDTQLETLSHSIGRQHHLSLQINDELGEQVGLLDGLDEDLDRTGMRMSRAQRTLDKVSQGAKDNCSTMSIGIVILILLLLIIIFKT